Protein AF-0000000072262893 (afdb_homodimer)

Structure (mmCIF, N/CA/C/O backbone):
data_AF-0000000072262893-model_v1
#
loop_
_entity.id
_entity.type
_entity.pdbx_description
1 polymer 'DUF934 domain-containing protein'
#
loop_
_atom_site.group_PDB
_atom_site.id
_atom_site.type_symbol
_atom_site.label_atom_id
_atom_site.label_alt_id
_atom_site.label_comp_id
_atom_site.label_asym_id
_atom_site.label_entity_id
_atom_site.label_seq_id
_atom_site.pdbx_PDB_ins_code
_atom_site.Cartn_x
_atom_site.Cartn_y
_atom_site.Cartn_z
_atom_site.occupancy
_atom_site.B_iso_or_equiv
_atom_site.auth_seq_id
_atom_site.auth_comp_id
_atom_site.auth_asym_id
_atom_site.auth_atom_id
_atom_site.pdbx_PDB_model_num
ATOM 1 N N . MET A 1 1 ? 12.672 -16.625 18.812 1 22.56 1 MET A N 1
ATOM 2 C CA . MET A 1 1 ? 11.469 -16.641 18 1 22.56 1 MET A CA 1
ATOM 3 C C . MET A 1 1 ? 11.703 -15.875 16.688 1 22.56 1 MET A C 1
ATOM 5 O O . MET A 1 1 ? 12.055 -14.695 16.703 1 22.56 1 MET A O 1
ATOM 9 N N . SER A 1 2 ? 12.359 -16.453 15.695 1 30.34 2 SER A N 1
ATOM 10 C CA . SER A 1 2 ? 12.773 -15.867 14.422 1 30.34 2 SER A CA 1
ATOM 11 C C . SER A 1 2 ? 11.719 -14.906 13.883 1 30.34 2 SER A C 1
ATOM 13 O O . SER A 1 2 ? 10.539 -15.258 13.797 1 30.34 2 SER A O 1
ATOM 15 N N . SER A 1 3 ? 11.68 -13.758 14.203 1 36.66 3 SER A N 1
ATOM 16 C CA . SER A 1 3 ? 10.781 -12.734 13.68 1 36.66 3 SER A CA 1
ATOM 17 C C . SER A 1 3 ? 10.414 -13.016 12.227 1 36.66 3 SER A C 1
ATOM 19 O O . SER A 1 3 ? 11.172 -12.703 11.312 1 36.66 3 SER A O 1
ATOM 21 N N . THR A 1 4 ? 10 -14.188 11.914 1 39.47 4 THR A N 1
ATOM 22 C CA . THR A 1 4 ? 9.719 -14.812 10.625 1 39.47 4 THR A CA 1
ATOM 23 C C . THR A 1 4 ? 8.992 -13.844 9.695 1 39.47 4 THR A C 1
ATOM 25 O O . THR A 1 4 ? 8.016 -13.203 10.102 1 39.47 4 THR A O 1
ATOM 28 N N . ASN A 1 5 ? 9.695 -13.141 8.898 1 46.88 5 ASN A N 1
ATOM 29 C CA . ASN A 1 5 ? 9.25 -12.32 7.773 1 46.88 5 ASN A CA 1
ATOM 30 C C . ASN A 1 5 ? 7.969 -12.859 7.156 1 46.88 5 ASN A C 1
ATOM 32 O O . ASN A 1 5 ? 8.016 -13.68 6.234 1 46.88 5 ASN A O 1
ATOM 36 N N . GLU A 1 6 ? 7.062 -13.141 7.965 1 56.16 6 GLU A N 1
ATOM 37 C CA . GLU A 1 6 ? 5.82 -13.789 7.562 1 56.16 6 GLU A CA 1
ATOM 38 C C . GLU A 1 6 ? 5.023 -12.914 6.602 1 56.16 6 GLU A C 1
ATOM 40 O O . GLU A 1 6 ? 4.828 -11.727 6.855 1 56.16 6 GLU A O 1
ATOM 45 N N . THR A 1 7 ? 5.129 -13.211 5.277 1 67.69 7 THR A N 1
ATOM 46 C CA . THR A 1 7 ? 4.316 -12.539 4.27 1 67.69 7 THR A CA 1
ATOM 47 C C . THR A 1 7 ? 2.84 -12.891 4.438 1 67.69 7 THR A C 1
ATOM 49 O O . THR A 1 7 ? 2.506 -14.016 4.812 1 67.69 7 THR A O 1
ATOM 52 N N . LYS A 1 8 ? 2.039 -11.852 4.57 1 72.75 8 LYS A N 1
ATOM 53 C CA . LYS A 1 8 ? 0.591 -12.047 4.574 1 72.75 8 LYS A CA 1
ATOM 54 C C . LYS A 1 8 ? 0.001 -11.781 3.191 1 72.75 8 LYS A C 1
ATOM 56 O O . LYS A 1 8 ? 0.571 -11.031 2.398 1 72.75 8 LYS A O 1
ATOM 61 N N . LEU A 1 9 ? -1.042 -12.633 2.895 1 81.5 9 LEU A N 1
ATOM 62 C CA . LEU A 1 9 ? -1.787 -12.445 1.656 1 81.5 9 LEU A CA 1
ATOM 63 C C . LEU A 1 9 ? -3.051 -11.625 1.903 1 81.5 9 LEU A C 1
ATOM 65 O O . LEU A 1 9 ? -3.768 -11.859 2.877 1 81.5 9 LEU A O 1
ATOM 69 N N . TRP A 1 10 ? -3.209 -10.664 1.059 1 78.62 10 TRP A N 1
ATOM 70 C CA . TRP A 1 10 ? -4.473 -9.938 1.053 1 78.62 10 TRP A CA 1
ATOM 71 C C . TRP A 1 10 ? -5.344 -10.367 -0.122 1 78.62 10 TRP A C 1
ATOM 73 O O . TRP A 1 10 ? -4.848 -10.562 -1.234 1 78.62 10 TRP A O 1
ATOM 83 N N . SER A 1 11 ? -6.609 -10.562 0.189 1 81.75 11 SER A N 1
ATOM 84 C CA . SER A 1 11 ? -7.625 -10.797 -0.834 1 81.75 11 SER A CA 1
ATOM 85 C C . SER A 1 11 ? -8.914 -10.055 -0.515 1 81.75 11 SER A C 1
ATOM 87 O O . SER A 1 11 ? -9.008 -9.375 0.509 1 81.75 11 SER A O 1
ATOM 89 N N . ARG A 1 12 ? -9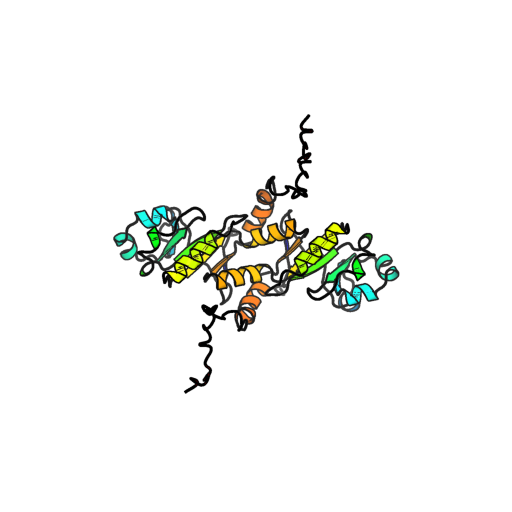.859 -10.219 -1.354 1 73.31 12 ARG A N 1
ATOM 90 C CA . ARG A 1 12 ? -11.172 -9.609 -1.147 1 73.31 12 ARG A CA 1
ATOM 91 C C . ARG A 1 12 ? -11.781 -10.047 0.178 1 73.31 12 ARG A C 1
ATOM 93 O O . ARG A 1 12 ? -12.531 -9.297 0.802 1 73.31 12 ARG A O 1
ATOM 100 N N . ASP A 1 13 ? -11.367 -11.234 0.563 1 75.75 13 ASP A N 1
ATOM 101 C CA . ASP A 1 13 ? -11.93 -11.797 1.785 1 75.75 13 ASP A CA 1
ATOM 102 C C . ASP A 1 13 ? -11.109 -11.391 3.008 1 75.75 13 ASP A C 1
ATOM 104 O O . ASP A 1 13 ? -11.438 -11.766 4.133 1 75.75 13 ASP A O 1
ATOM 108 N N . GLY A 1 14 ? -10.141 -10.602 2.799 1 71 14 GLY A N 1
ATOM 109 C CA . GLY A 1 14 ? -9.297 -10.18 3.9 1 71 14 GLY A CA 1
ATOM 110 C C . GLY A 1 14 ? -7.926 -10.828 3.887 1 71 14 GLY A C 1
ATOM 111 O O . GLY A 1 14 ? -7.484 -11.336 2.855 1 71 14 GLY A O 1
ATOM 112 N N . PHE A 1 15 ? -7.211 -10.711 4.969 1 72.25 15 PHE A N 1
ATOM 113 C CA . PHE A 1 15 ? -5.855 -11.242 5.094 1 72.25 15 PHE A CA 1
ATOM 114 C C . PHE A 1 15 ? -5.883 -12.719 5.461 1 72.25 15 PHE A C 1
ATOM 116 O O . PHE A 1 15 ? -6.746 -13.156 6.23 1 72.25 15 PHE A O 1
ATOM 123 N N . ARG A 1 16 ? -5.012 -13.391 4.93 1 80.38 16 ARG A N 1
ATOM 124 C CA . ARG A 1 16 ? -4.832 -14.797 5.293 1 80.38 16 ARG A CA 1
ATOM 125 C C . ARG A 1 16 ? -3.361 -15.195 5.246 1 80.38 16 ARG A C 1
ATOM 127 O O . ARG A 1 16 ? -2.533 -14.461 4.703 1 80.38 16 ARG A O 1
ATOM 134 N N . GLU A 1 17 ? -3.107 -16.266 5.797 1 83.5 17 GLU A N 1
ATOM 135 C CA . GLU A 1 17 ? -1.754 -16.812 5.746 1 83.5 17 GLU A CA 1
ATOM 136 C C . GLU A 1 17 ? -1.419 -17.328 4.348 1 83.5 17 GLU A C 1
ATOM 138 O O . GLU A 1 17 ? -2.316 -17.656 3.57 1 83.5 17 GLU A O 1
ATOM 143 N N . ASP A 1 18 ? -0.185 -17.266 4.016 1 87.56 18 ASP A N 1
ATOM 144 C CA . ASP A 1 18 ? 0.311 -17.781 2.746 1 87.56 18 ASP A CA 1
ATOM 145 C C . ASP A 1 18 ? 0.822 -19.219 2.898 1 87.56 18 ASP A C 1
ATOM 147 O O . ASP A 1 18 ? 1.865 -19.453 3.514 1 87.56 18 ASP A O 1
ATOM 151 N N . ASP A 1 19 ? 0.144 -20.156 2.246 1 91.31 19 ASP A N 1
ATOM 152 C CA . ASP A 1 19 ? 0.51 -21.578 2.367 1 91.31 19 ASP A CA 1
ATOM 153 C C . ASP A 1 19 ? 1.617 -21.938 1.382 1 91.31 19 ASP A C 1
ATOM 155 O O . ASP A 1 19 ? 2.188 -23.031 1.458 1 91.31 19 ASP A O 1
ATOM 159 N N . TYR A 1 20 ? 1.909 -21.125 0.444 1 94.44 20 TYR A N 1
ATOM 160 C CA . TYR A 1 20 ? 2.934 -21.406 -0.557 1 94.44 20 TYR A CA 1
ATOM 161 C C . TYR A 1 20 ? 4.293 -20.891 -0.101 1 94.44 20 TYR A C 1
ATOM 163 O O . TYR A 1 20 ? 4.383 -19.828 0.521 1 94.44 20 TYR A O 1
ATOM 171 N N . ILE A 1 21 ? 5.277 -21.594 -0.478 1 92.94 21 ILE A N 1
ATOM 172 C CA . ILE A 1 21 ? 6.641 -21.109 -0.309 1 92.94 21 ILE A CA 1
ATOM 173 C C . ILE A 1 21 ? 7.285 -20.891 -1.677 1 92.94 21 ILE A C 1
ATOM 175 O O . ILE A 1 21 ? 7.133 -21.719 -2.576 1 92.94 21 ILE A O 1
ATOM 179 N N . PHE A 1 22 ? 7.938 -19.828 -1.8 1 94.06 22 PHE A N 1
ATOM 180 C CA . PHE A 1 22 ? 8.719 -19.578 -3.002 1 94.06 22 PHE A CA 1
ATOM 181 C C . PHE A 1 22 ? 10.07 -20.281 -2.928 1 94.06 22 PHE A C 1
ATOM 183 O O . PHE A 1 22 ? 10.766 -20.203 -1.916 1 94.06 22 PHE A O 1
ATOM 190 N N . ALA A 1 23 ? 10.398 -21.016 -3.982 1 95.94 23 ALA A N 1
ATOM 191 C CA . ALA A 1 23 ? 11.664 -21.75 -4.027 1 95.94 23 ALA A CA 1
ATOM 192 C C . ALA A 1 23 ? 12.328 -21.609 -5.395 1 95.94 23 ALA A C 1
ATOM 194 O O . ALA A 1 23 ? 11.641 -21.516 -6.418 1 95.94 23 ALA A O 1
ATOM 195 N N . ASP A 1 24 ? 13.602 -21.672 -5.426 1 96.75 24 ASP A N 1
ATOM 196 C CA . ASP A 1 24 ? 14.344 -21.516 -6.668 1 96.75 24 ASP A CA 1
ATOM 197 C C . ASP A 1 24 ? 14.219 -22.766 -7.543 1 96.75 24 ASP A C 1
ATOM 199 O O . ASP A 1 24 ? 14.32 -22.688 -8.766 1 96.75 24 ASP A O 1
ATOM 203 N N . ASP A 1 25 ? 14.148 -23.844 -6.887 1 95.44 25 ASP A N 1
ATOM 204 C CA . ASP A 1 25 ? 13.938 -25.125 -7.559 1 95.44 25 ASP A CA 1
ATOM 205 C C . ASP A 1 25 ? 13.352 -26.156 -6.598 1 95.44 25 ASP A C 1
ATOM 207 O O . ASP A 1 25 ? 13.062 -25.844 -5.441 1 95.44 25 ASP A O 1
ATOM 211 N N . LEU A 1 26 ? 13.125 -27.422 -7.145 1 92.75 26 LEU A N 1
ATOM 212 C CA . LEU A 1 26 ? 12.477 -28.469 -6.359 1 92.75 26 LEU A CA 1
ATOM 213 C C . LEU A 1 26 ? 13.32 -28.844 -5.148 1 92.75 26 LEU A C 1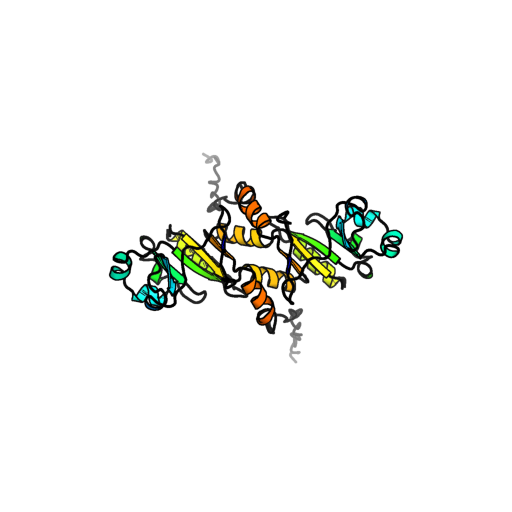
ATOM 215 O O . LEU A 1 26 ? 12.781 -29.156 -4.082 1 92.75 26 LEU A O 1
ATOM 219 N N . GLU A 1 27 ? 14.594 -28.875 -5.371 1 94.94 27 GLU A N 1
ATOM 220 C CA . GLU A 1 27 ? 15.477 -29.219 -4.266 1 94.94 27 GLU A CA 1
ATOM 221 C C . GLU A 1 27 ? 15.367 -28.203 -3.131 1 94.94 27 GLU A C 1
ATOM 223 O O . GLU A 1 27 ? 15.242 -28.594 -1.964 1 94.94 27 GLU A O 1
ATOM 228 N N . ALA A 1 28 ? 15.367 -26.953 -3.422 1 96.25 28 ALA A N 1
ATOM 229 C CA . ALA A 1 28 ? 15.266 -25.859 -2.445 1 96.25 28 ALA A CA 1
ATOM 230 C C . ALA A 1 28 ? 13.906 -25.891 -1.743 1 96.25 28 ALA A C 1
ATOM 232 O O . ALA A 1 28 ? 13.797 -25.484 -0.584 1 96.25 28 ALA A O 1
ATOM 233 N N . ALA A 1 29 ? 12.898 -26.438 -2.426 1 94.19 29 ALA A N 1
ATOM 234 C CA . ALA A 1 29 ? 11.539 -26.453 -1.884 1 94.19 29 ALA A CA 1
ATOM 235 C C . ALA A 1 29 ? 11.398 -27.531 -0.813 1 94.19 29 ALA A C 1
ATOM 237 O O . ALA A 1 29 ? 10.461 -27.5 -0.012 1 94.19 29 ALA A O 1
ATOM 238 N N . GLY A 1 30 ? 12.352 -28.469 -0.833 1 93.75 30 GLY A N 1
ATOM 239 C CA . GLY A 1 30 ? 12.219 -29.578 0.089 1 93.75 30 GLY A CA 1
ATOM 240 C C . GLY A 1 30 ? 10.906 -30.328 -0.07 1 93.75 30 GLY A C 1
ATOM 241 O O . GLY A 1 30 ? 10.539 -30.719 -1.181 1 93.75 30 GLY A O 1
ATOM 242 N N . ASP A 1 31 ? 10.102 -30.578 1.045 1 93.12 31 ASP A N 1
ATOM 243 C CA . ASP A 1 31 ? 8.883 -31.375 1.013 1 93.12 31 ASP A CA 1
ATOM 244 C C . ASP A 1 31 ? 7.648 -30.484 1.181 1 93.12 31 ASP A C 1
ATOM 246 O O . ASP A 1 31 ? 6.562 -30.984 1.497 1 93.12 31 ASP A O 1
ATOM 250 N N . ALA A 1 32 ? 7.871 -29.266 0.944 1 94.31 32 ALA A N 1
ATOM 251 C CA . ALA A 1 32 ? 6.73 -28.359 1.093 1 94.31 32 ALA A CA 1
ATOM 252 C C . ALA A 1 32 ? 5.57 -28.797 0.204 1 94.31 32 ALA A C 1
ATOM 254 O O . ALA A 1 32 ? 5.766 -29.125 -0.969 1 94.31 32 ALA A O 1
ATOM 255 N N . PRO A 1 33 ? 4.395 -28.797 0.737 1 95.31 33 PRO A N 1
ATOM 256 C CA . PRO A 1 33 ? 3.244 -29.297 -0.025 1 95.31 33 PRO A CA 1
ATOM 257 C C . PRO A 1 33 ? 2.783 -28.312 -1.096 1 95.31 33 PRO A C 1
ATOM 259 O O . PRO A 1 33 ? 2.064 -28.688 -2.021 1 95.31 33 PRO A O 1
ATOM 262 N N . ALA A 1 34 ? 3.113 -27.031 -0.975 1 96.38 34 ALA A N 1
ATOM 263 C CA . ALA A 1 34 ? 2.746 -25.984 -1.926 1 96.38 34 ALA A CA 1
ATOM 264 C C . ALA A 1 34 ? 3.928 -25.062 -2.213 1 96.38 34 ALA A C 1
ATOM 266 O O . ALA A 1 34 ? 4.469 -24.438 -1.3 1 96.38 34 ALA A O 1
ATOM 267 N N . ILE A 1 35 ? 4.285 -24.984 -3.502 1 95.94 35 ILE A N 1
ATOM 268 C CA . ILE A 1 35 ? 5.492 -24.234 -3.834 1 95.94 35 ILE A CA 1
ATOM 269 C C . ILE A 1 35 ? 5.238 -23.359 -5.062 1 95.94 35 ILE A C 1
ATOM 271 O O . ILE A 1 35 ? 4.371 -23.672 -5.883 1 95.94 35 ILE A O 1
ATOM 275 N N . VAL A 1 36 ? 5.898 -22.266 -5.129 1 96.94 36 VAL A N 1
ATOM 276 C CA . VAL A 1 36 ? 5.957 -21.422 -6.32 1 96.94 36 VAL A CA 1
ATOM 277 C C . VAL A 1 36 ? 7.367 -21.453 -6.902 1 96.94 36 VAL A C 1
ATOM 279 O O . VAL A 1 36 ? 8.336 -21.172 -6.195 1 96.94 36 VAL A O 1
ATOM 282 N N . LEU A 1 37 ? 7.473 -21.766 -8.164 1 97 37 LEU A N 1
ATOM 283 C CA . LEU A 1 37 ? 8.766 -21.875 -8.828 1 97 37 LEU A CA 1
ATOM 284 C C . LEU A 1 37 ? 8.922 -20.781 -9.891 1 97 37 LEU A C 1
ATOM 286 O O . LEU A 1 37 ? 7.938 -20.344 -10.484 1 97 37 LEU A O 1
ATOM 290 N N . PRO A 1 38 ? 10.195 -20.422 -10.164 1 97.88 38 PRO A N 1
ATOM 291 C CA . PRO A 1 38 ? 10.422 -19.531 -11.305 1 97.88 38 PRO A CA 1
ATOM 292 C C . PRO A 1 38 ? 9.961 -20.125 -12.625 1 97.88 38 PRO A C 1
ATOM 294 O O . PRO A 1 38 ? 10.016 -21.344 -12.805 1 97.88 38 PRO A O 1
ATOM 297 N N . LEU A 1 39 ? 9.617 -19.266 -13.477 1 97.81 39 LEU A N 1
ATOM 298 C CA . LEU A 1 39 ? 9.047 -19.672 -14.75 1 97.81 39 LEU A CA 1
ATOM 299 C C . LEU A 1 39 ? 9.945 -20.688 -15.453 1 97.81 39 LEU A C 1
ATOM 301 O O . LEU A 1 39 ? 9.477 -21.719 -15.906 1 97.81 39 LEU A O 1
ATOM 305 N N . ALA A 1 40 ? 11.203 -20.391 -15.5 1 96.94 40 ALA A N 1
ATOM 306 C CA . ALA A 1 40 ? 12.141 -21.25 -16.219 1 96.94 40 ALA A CA 1
ATOM 307 C C . ALA A 1 40 ? 12.188 -22.641 -15.594 1 96.94 40 ALA A C 1
ATOM 309 O O . ALA A 1 40 ? 12.188 -23.641 -16.297 1 96.94 40 ALA A O 1
ATOM 310 N N . VAL A 1 41 ? 12.227 -22.703 -14.297 1 96.62 41 VAL A N 1
ATOM 311 C CA . VAL A 1 41 ? 12.281 -23.953 -13.57 1 96.62 41 VAL A CA 1
ATOM 312 C C . VAL A 1 41 ? 10.969 -24.719 -13.758 1 96.62 41 VAL A C 1
ATOM 314 O O . VAL A 1 41 ? 10.969 -25.938 -13.961 1 96.62 41 VAL A O 1
ATOM 317 N N . TRP A 1 42 ? 9.859 -24.016 -13.68 1 96.62 42 TRP A N 1
ATOM 318 C CA . TRP A 1 42 ? 8.539 -24.609 -13.875 1 96.62 42 TRP A CA 1
ATOM 319 C C . TRP A 1 42 ? 8.438 -25.25 -15.258 1 96.62 42 TRP A C 1
ATOM 321 O O . TRP A 1 42 ? 7.934 -26.375 -15.391 1 96.62 42 TRP A O 1
ATOM 331 N N . LEU A 1 43 ? 8.914 -24.562 -16.266 1 94.75 43 LEU A N 1
ATOM 332 C CA . LEU A 1 43 ? 8.867 -25.062 -17.641 1 94.75 43 LEU A CA 1
ATOM 333 C C . LEU A 1 43 ? 9.734 -26.312 -17.797 1 94.75 43 LEU A C 1
ATOM 335 O O . LEU A 1 43 ? 9.383 -27.234 -18.531 1 94.75 43 LEU A O 1
ATOM 339 N N . GLU A 1 44 ? 10.812 -26.344 -17.078 1 94.44 44 GLU A N 1
ATOM 340 C CA . GLU A 1 44 ? 11.758 -27.453 -17.172 1 94.44 44 GLU A CA 1
ATOM 341 C C . GLU A 1 44 ? 11.195 -28.703 -16.516 1 94.44 44 GLU A C 1
ATOM 343 O O . GLU A 1 44 ? 11.539 -29.828 -16.906 1 94.44 44 GLU A O 1
ATOM 348 N N . LEU A 1 45 ? 10.445 -28.625 -15.469 1 91.31 45 LEU A N 1
ATOM 349 C CA . LEU A 1 45 ? 9.859 -29.766 -14.773 1 91.31 45 LEU A CA 1
ATOM 350 C C . LEU A 1 45 ? 9.031 -30.609 -15.742 1 91.31 45 LEU A C 1
ATOM 352 O O . LEU A 1 45 ? 8.953 -31.828 -15.594 1 91.31 45 LEU A O 1
ATOM 356 N N . GLY A 1 46 ? 8.492 -30.109 -16.781 1 83.19 46 GLY A N 1
ATOM 357 C CA . GLY A 1 46 ? 7.652 -30.812 -17.734 1 83.19 46 GLY A CA 1
ATOM 358 C C . GLY A 1 46 ? 6.266 -31.109 -17.203 1 83.19 46 GLY A C 1
ATOM 359 O O . GLY A 1 46 ? 6.043 -31.094 -15.992 1 83.19 46 GLY A O 1
ATOM 360 N N . GLU A 1 47 ? 5.414 -31.438 -17.984 1 83.25 47 GLU A N 1
ATOM 361 C CA . GLU A 1 47 ? 4 -31.625 -17.656 1 83.25 47 GLU A CA 1
ATOM 362 C C . GLU A 1 47 ? 3.791 -32.906 -16.844 1 83.25 47 GLU A C 1
ATOM 364 O O . GLU A 1 47 ? 2.992 -32.906 -15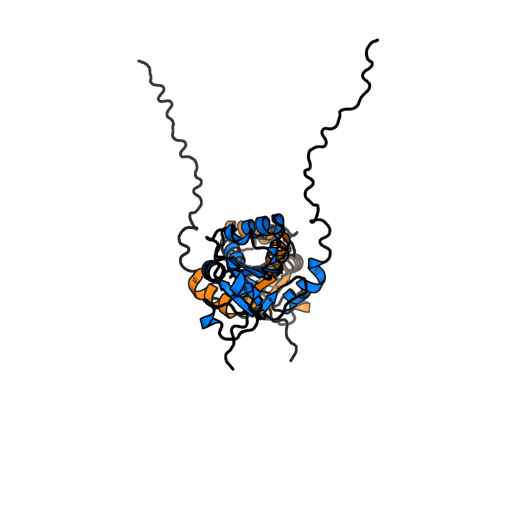.906 1 83.25 47 GLU A O 1
ATOM 369 N N . GLU A 1 48 ? 4.512 -33.906 -17.188 1 82.12 48 GLU A N 1
ATOM 370 C CA . GLU A 1 48 ? 4.352 -35.188 -16.5 1 82.12 48 GLU A CA 1
ATOM 371 C C . GLU A 1 48 ? 4.746 -35.094 -15.039 1 82.12 48 GLU A C 1
ATOM 373 O O . GLU A 1 48 ? 4.07 -35.625 -14.164 1 82.12 48 GLU A O 1
ATOM 378 N N . HIS A 1 49 ? 5.836 -34.375 -14.797 1 83.62 49 HIS A N 1
ATOM 379 C CA . HIS A 1 49 ? 6.301 -34.219 -13.422 1 83.62 49 HIS A CA 1
ATOM 380 C C . HIS A 1 49 ? 5.328 -33.344 -12.617 1 83.62 49 HIS A C 1
ATOM 382 O O . HIS A 1 49 ? 5.027 -33.656 -11.461 1 83.62 49 HIS A O 1
ATOM 388 N N . ARG A 1 50 ? 4.773 -32.406 -13.219 1 81.38 50 ARG A N 1
ATOM 389 C CA . ARG A 1 50 ? 3.861 -31.5 -12.523 1 81.38 50 ARG A CA 1
ATOM 390 C C . ARG A 1 50 ? 2.543 -32.188 -12.203 1 81.38 50 ARG A C 1
ATOM 392 O O . ARG A 1 50 ? 1.974 -32 -11.133 1 81.38 50 ARG A O 1
ATOM 399 N N . ARG A 1 51 ? 2.164 -33.094 -13.023 1 80.44 51 ARG A N 1
ATOM 400 C CA . ARG A 1 51 ? 0.896 -33.812 -12.859 1 80.44 51 ARG A CA 1
ATOM 401 C C . ARG A 1 51 ? 1.021 -34.938 -11.836 1 80.44 51 ARG A C 1
ATOM 403 O O . ARG A 1 51 ? 0.054 -35.25 -11.141 1 80.44 51 ARG A O 1
ATOM 410 N N . SER A 1 52 ? 2.186 -35.406 -11.898 1 81.56 52 SER A N 1
ATOM 411 C CA . SER A 1 52 ? 2.375 -36.562 -11.031 1 81.56 52 SER A CA 1
ATOM 412 C C . SER A 1 52 ? 2.703 -36.156 -9.609 1 81.56 52 SER A C 1
ATOM 414 O O . SER A 1 52 ? 2.672 -36.969 -8.688 1 81.56 52 SER A O 1
ATOM 416 N N . SER A 1 53 ? 2.961 -34.844 -9.469 1 83.12 53 SER A N 1
ATOM 417 C CA . SER A 1 53 ? 3.334 -34.344 -8.148 1 83.12 53 SER A CA 1
ATOM 418 C C . SER A 1 53 ? 2.111 -34.219 -7.25 1 83.12 53 SER A C 1
ATOM 420 O O . SER A 1 53 ? 1.032 -33.844 -7.715 1 83.12 53 SER A O 1
ATOM 422 N N . ASN A 1 54 ? 2.25 -34.562 -5.965 1 88.38 54 ASN A N 1
ATOM 423 C CA . ASN A 1 54 ? 1.201 -34.344 -4.973 1 88.38 54 ASN A CA 1
ATOM 424 C C . ASN A 1 54 ? 1.243 -32.938 -4.418 1 88.38 54 ASN A C 1
ATOM 426 O O . ASN A 1 54 ? 0.43 -32.562 -3.566 1 88.38 54 ASN A O 1
ATOM 430 N N . ARG A 1 55 ? 2.191 -32.219 -4.871 1 92.06 55 ARG A N 1
ATOM 431 C CA . ARG A 1 55 ? 2.359 -30.859 -4.41 1 92.06 55 ARG A CA 1
ATOM 432 C C . ARG A 1 55 ? 1.587 -29.891 -5.297 1 92.06 55 ARG A C 1
ATOM 434 O O . ARG A 1 55 ? 1.413 -30.125 -6.492 1 92.06 55 ARG A O 1
ATOM 441 N N . ARG A 1 56 ? 1.055 -28.859 -4.746 1 94 56 ARG A N 1
ATOM 442 C CA . ARG A 1 56 ? 0.572 -27.719 -5.52 1 94 56 ARG A CA 1
ATOM 443 C C . ARG A 1 56 ? 1.732 -26.859 -6.008 1 94 56 ARG A C 1
ATOM 445 O O . ARG A 1 56 ? 2.5 -26.328 -5.199 1 94 56 ARG A O 1
ATOM 452 N N . ILE A 1 57 ? 1.842 -26.75 -7.309 1 95.12 57 ILE A N 1
ATOM 453 C CA . ILE A 1 57 ? 2.986 -26.047 -7.875 1 95.12 57 ILE A CA 1
ATOM 454 C C . ILE A 1 57 ? 2.504 -24.828 -8.656 1 95.12 57 ILE A C 1
ATOM 456 O O . ILE A 1 57 ? 1.77 -24.953 -9.633 1 95.12 57 ILE A O 1
ATOM 460 N N . GLY A 1 58 ? 2.871 -23.688 -8.156 1 96.94 58 GLY A N 1
ATOM 461 C CA . GLY A 1 58 ? 2.635 -22.453 -8.867 1 96.94 58 GLY A CA 1
ATOM 462 C C . GLY A 1 58 ? 3.857 -21.953 -9.617 1 96.94 58 GLY A C 1
ATOM 463 O O . GLY A 1 58 ? 4.926 -22.562 -9.539 1 96.94 58 GLY A O 1
ATOM 464 N N . VAL A 1 59 ? 3.633 -20.891 -10.328 1 97.94 59 VAL A N 1
ATOM 465 C CA . VAL A 1 59 ? 4.711 -20.328 -11.141 1 97.94 59 VAL A CA 1
ATOM 466 C C . VAL A 1 59 ? 4.879 -18.844 -10.836 1 97.94 59 VAL A C 1
ATOM 468 O O . VAL A 1 59 ? 3.891 -18.109 -10.711 1 97.94 59 VAL A O 1
ATOM 471 N N . SER A 1 60 ? 6.074 -18.391 -10.68 1 97.5 60 SER A N 1
ATOM 472 C CA . SER A 1 60 ? 6.422 -16.984 -10.555 1 97.5 60 SER A CA 1
ATOM 473 C C . SER A 1 60 ? 6.961 -16.422 -11.867 1 97.5 60 SER A C 1
ATOM 475 O O . SER A 1 60 ? 7.816 -17.031 -12.5 1 97.5 60 SER A O 1
ATOM 477 N N . VAL A 1 61 ? 6.441 -15.312 -12.273 1 96.94 61 VAL A N 1
ATOM 478 C CA . VAL A 1 61 ? 6.855 -14.656 -13.508 1 96.94 61 VAL A CA 1
ATOM 479 C C . VAL A 1 61 ? 7.438 -13.281 -13.195 1 96.94 61 VAL A C 1
ATOM 481 O O . VAL A 1 61 ? 6.773 -12.445 -12.586 1 96.94 61 VAL A O 1
ATOM 484 N N . SER A 1 62 ? 8.625 -13.039 -13.641 1 92.69 62 SER A N 1
ATOM 485 C CA . SER A 1 62 ? 9.266 -11.734 -13.477 1 92.69 62 SER A CA 1
ATOM 486 C C . SER A 1 62 ? 8.727 -10.727 -14.484 1 92.69 62 SER A C 1
ATOM 488 O O . SER A 1 62 ? 8.195 -11.109 -15.531 1 92.69 62 SER A O 1
ATOM 490 N N . PRO A 1 63 ? 8.883 -9.5 -14.188 1 88.69 63 PRO A N 1
ATOM 491 C CA . PRO A 1 63 ? 8.352 -8.469 -15.078 1 88.69 63 PRO A CA 1
ATOM 492 C C . PRO A 1 63 ? 8.883 -8.594 -16.5 1 88.69 63 PRO A C 1
ATOM 494 O O . PRO A 1 63 ? 8.156 -8.352 -17.469 1 88.69 63 PRO A O 1
ATOM 497 N N . GLY A 1 64 ? 10.07 -8.992 -16.656 1 90.25 64 GLY A N 1
ATOM 498 C CA . GLY A 1 64 ? 10.703 -9.039 -17.969 1 90.25 64 GLY A CA 1
ATOM 499 C C . GLY A 1 64 ? 10.414 -10.312 -18.734 1 90.25 64 GLY A C 1
ATOM 500 O O . GLY A 1 64 ? 10.742 -10.43 -19.906 1 90.25 64 GLY A O 1
ATOM 501 N N . GLU A 1 65 ? 9.781 -11.211 -18.125 1 94.75 65 GLU A N 1
ATOM 502 C CA . GLU A 1 65 ? 9.516 -12.5 -18.75 1 94.75 65 GLU A CA 1
ATOM 503 C C . GLU A 1 65 ? 8.195 -12.484 -19.516 1 94.75 65 GLU A C 1
ATOM 505 O O . GLU A 1 65 ? 7.25 -11.797 -19.109 1 94.75 65 GLU A O 1
ATOM 510 N N . LYS A 1 66 ? 8.172 -13.258 -20.578 1 95.5 66 LYS A N 1
ATOM 511 C CA . LYS A 1 66 ? 6.938 -13.422 -21.344 1 95.5 66 LYS A CA 1
ATOM 512 C C . LYS A 1 66 ? 6.086 -14.547 -20.766 1 95.5 66 LYS A C 1
ATOM 514 O O . LYS A 1 66 ? 6.617 -15.555 -20.281 1 95.5 66 LYS A O 1
ATOM 519 N N . ILE A 1 67 ? 4.801 -14.359 -20.859 1 97.25 67 ILE A N 1
ATOM 520 C CA . ILE A 1 67 ? 3.902 -15.359 -20.281 1 97.25 67 ILE A CA 1
ATOM 521 C C . ILE A 1 67 ? 3.457 -16.328 -21.375 1 97.25 67 ILE A C 1
ATOM 523 O O . ILE A 1 67 ? 2.754 -17.297 -21.094 1 97.25 67 ILE A O 1
ATOM 527 N N . ASP A 1 68 ? 3.875 -16.281 -22.594 1 97.06 68 ASP A N 1
ATOM 528 C CA . ASP A 1 68 ? 3.434 -17.062 -23.734 1 97.06 68 ASP A CA 1
ATOM 529 C C . ASP A 1 68 ? 3.57 -18.562 -23.453 1 97.06 68 ASP A C 1
ATOM 531 O O . ASP A 1 68 ? 2.662 -19.344 -23.75 1 97.06 68 ASP A O 1
ATOM 535 N N . PRO A 1 69 ? 4.648 -18.938 -22.906 1 96.69 69 PRO A N 1
ATOM 536 C CA . PRO A 1 69 ? 4.84 -20.375 -22.688 1 96.69 69 PRO A CA 1
ATOM 537 C C . PRO A 1 69 ? 3.807 -20.969 -21.719 1 96.69 69 PRO A C 1
ATOM 539 O O . PRO A 1 69 ? 3.623 -22.188 -21.688 1 96.69 69 PRO A O 1
ATOM 542 N N . LEU A 1 70 ? 3.215 -20.141 -20.953 1 97 70 LEU A N 1
ATOM 543 C CA . LEU A 1 70 ? 2.246 -20.625 -19.984 1 97 70 LEU A CA 1
ATOM 544 C C . LEU A 1 70 ? 0.877 -20.828 -20.625 1 97 70 LEU A C 1
ATOM 546 O O . LEU A 1 70 ? 0.032 -21.547 -20.078 1 97 70 LEU A O 1
ATOM 550 N N . LEU A 1 71 ? 0.609 -20.156 -21.719 1 96.69 71 LEU A N 1
ATOM 551 C CA . LEU A 1 71 ? -0.742 -20.016 -22.25 1 96.69 71 LEU A CA 1
ATOM 552 C C . LEU A 1 71 ? -1.312 -21.375 -22.656 1 96.69 71 LEU A C 1
ATOM 554 O O . LEU A 1 71 ? -2.521 -21.594 -22.562 1 96.69 71 LEU A O 1
ATOM 558 N N . GLY A 1 72 ? -0.547 -22.281 -23.016 1 94.19 72 GLY A N 1
ATOM 559 C CA . GLY A 1 72 ? -1 -23.609 -23.375 1 94.19 72 GLY A CA 1
ATOM 560 C C . GLY A 1 72 ? -1.232 -24.516 -22.188 1 94.19 72 GLY A C 1
ATOM 561 O O . GLY A 1 72 ? -1.699 -25.641 -22.328 1 94.19 72 GLY A O 1
ATOM 562 N N . HIS A 1 73 ? -0.941 -24.031 -20.984 1 94.88 73 HIS A N 1
ATOM 563 C CA . HIS A 1 73 ? -0.985 -24.875 -19.797 1 94.88 73 HIS A CA 1
ATOM 564 C C . HIS A 1 73 ? -1.879 -24.266 -18.734 1 94.88 73 HIS A C 1
ATOM 566 O O . HIS A 1 73 ? -1.846 -24.703 -17.578 1 94.88 73 HIS A O 1
ATOM 572 N N . LEU A 1 74 ? -2.646 -23.312 -19.016 1 96 74 LEU A N 1
ATOM 573 C CA . LEU A 1 74 ? -3.342 -22.5 -18.031 1 96 74 LEU A CA 1
ATOM 574 C C . LEU A 1 74 ? -4.289 -23.359 -17.188 1 96 74 LEU A C 1
ATOM 576 O O . LEU A 1 74 ? -4.473 -23.109 -15.992 1 96 74 LEU A O 1
ATOM 580 N N . ASP A 1 75 ? -4.797 -24.406 -17.719 1 93.62 75 ASP A N 1
ATOM 581 C CA . ASP A 1 75 ? -5.773 -25.234 -17.031 1 93.62 75 ASP A CA 1
ATOM 582 C C . ASP A 1 75 ? -5.109 -26.078 -15.945 1 93.62 75 ASP A C 1
ATOM 584 O O . ASP A 1 75 ? -5.785 -26.578 -15.047 1 93.62 75 ASP A O 1
ATOM 588 N N . SER A 1 76 ? -3.846 -26.188 -16.031 1 91.88 76 SER A N 1
ATOM 589 C CA . SER A 1 76 ? -3.145 -27.078 -15.102 1 91.88 76 SER A CA 1
ATOM 590 C C . SER A 1 76 ? -2.43 -26.281 -14.023 1 91.88 76 SER A C 1
ATOM 592 O O . SER A 1 76 ? -1.807 -26.844 -13.125 1 91.88 76 SER A O 1
ATOM 594 N N . ILE A 1 77 ? -2.459 -25.016 -14.047 1 94.94 77 ILE A N 1
ATOM 595 C CA . ILE A 1 77 ? -1.739 -24.156 -13.117 1 94.94 77 ILE A CA 1
ATOM 596 C C . ILE A 1 77 ? -2.705 -23.609 -12.062 1 94.94 77 ILE A C 1
ATOM 598 O O . ILE A 1 77 ? -3.738 -23.031 -12.406 1 94.94 77 ILE A O 1
ATOM 602 N N . ALA A 1 78 ? -2.4 -23.828 -10.812 1 94 78 ALA A N 1
ATOM 603 C CA . ALA A 1 78 ? -3.285 -23.375 -9.742 1 94 78 ALA A CA 1
ATOM 604 C C . ALA A 1 78 ? -2.969 -21.938 -9.344 1 94 78 ALA A C 1
ATOM 606 O O . ALA A 1 78 ? -3.85 -21.203 -8.875 1 94 78 ALA A O 1
ATOM 607 N N . LEU A 1 79 ? -1.736 -21.484 -9.531 1 97.56 79 LEU A N 1
ATOM 608 C CA . LEU A 1 79 ? -1.293 -20.188 -9.062 1 97.56 79 LEU A CA 1
ATOM 609 C C . LEU A 1 79 ? -0.227 -19.609 -9.984 1 97.56 79 LEU A C 1
ATOM 611 O O . LEU A 1 79 ? 0.74 -20.297 -10.328 1 97.56 79 LEU A O 1
ATOM 615 N N . ILE A 1 80 ? -0.464 -18.438 -10.422 1 98.44 80 ILE A N 1
ATOM 616 C CA . ILE A 1 80 ? 0.558 -17.641 -11.094 1 98.44 80 ILE A CA 1
ATOM 617 C C . ILE A 1 80 ? 0.857 -16.391 -10.273 1 98.44 80 ILE A C 1
ATOM 619 O O . ILE A 1 80 ? -0.039 -15.578 -10.008 1 98.44 80 ILE A O 1
ATOM 623 N N . ALA A 1 81 ? 2.08 -16.266 -9.898 1 97.06 81 ALA A N 1
ATOM 624 C CA . ALA A 1 81 ? 2.557 -15.078 -9.188 1 97.06 81 ALA A CA 1
ATOM 625 C C . ALA A 1 81 ? 3.287 -14.125 -10.141 1 97.06 81 ALA A C 1
ATOM 627 O O . ALA A 1 81 ? 4.324 -14.484 -10.703 1 97.06 81 ALA A O 1
ATOM 628 N N . LEU A 1 82 ? 2.707 -13 -10.328 1 95.44 82 LEU A N 1
ATOM 629 C CA . LEU A 1 82 ? 3.363 -11.969 -11.117 1 95.44 82 LEU A CA 1
ATOM 630 C C . LEU A 1 82 ? 4.129 -11 -10.227 1 95.44 82 LEU A C 1
ATOM 632 O O . LEU A 1 82 ? 3.562 -10.438 -9.289 1 95.44 82 LEU A O 1
ATOM 636 N N . GLN A 1 83 ? 5.387 -10.789 -10.555 1 90.88 83 GLN A N 1
ATOM 637 C CA . GLN A 1 83 ? 6.258 -9.969 -9.719 1 90.88 83 GLN A CA 1
ATOM 638 C C . GLN A 1 83 ? 6.176 -8.492 -10.117 1 90.88 83 GLN A C 1
ATOM 640 O O . GLN A 1 83 ? 6.152 -8.164 -11.305 1 90.88 83 GLN A O 1
ATOM 645 N N . PHE A 1 84 ? 5.992 -7.656 -9.109 1 83.62 84 PHE A N 1
ATOM 646 C CA . PHE A 1 84 ? 6.078 -6.207 -9.258 1 83.62 84 PHE A CA 1
ATOM 647 C C . PHE A 1 84 ? 7.355 -5.672 -8.625 1 83.62 84 PHE A C 1
ATOM 649 O O . PHE A 1 84 ? 7.473 -5.621 -7.398 1 83.62 84 PHE A O 1
ATOM 656 N N . PRO A 1 85 ? 8.281 -5.371 -9.445 1 71.56 85 PRO A N 1
ATOM 657 C CA . PRO A 1 85 ? 9.469 -4.75 -8.852 1 71.56 85 PRO A CA 1
ATOM 658 C C . PRO A 1 85 ? 9.195 -3.35 -8.312 1 71.56 85 PRO A C 1
ATOM 660 O O . PRO A 1 85 ? 8.141 -2.773 -8.586 1 71.56 85 PRO A O 1
ATOM 663 N N . VAL A 1 86 ? 10.234 -2.91 -7.512 1 62.59 86 VAL A N 1
ATOM 664 C CA . VAL A 1 86 ? 10.18 -1.503 -7.129 1 62.59 86 VAL A CA 1
ATOM 665 C C . VAL A 1 86 ? 10.219 -0.625 -8.375 1 62.59 86 VAL A C 1
ATOM 667 O O . VAL A 1 86 ? 10.969 -0.899 -9.312 1 62.59 86 VAL A O 1
ATOM 670 N N . PHE A 1 87 ? 9.297 0.369 -8.547 1 61.22 87 PHE A N 1
ATOM 671 C CA . PHE A 1 87 ? 9.117 1.289 -9.664 1 61.22 87 PHE A CA 1
ATOM 672 C C . PHE A 1 87 ? 8.5 0.576 -10.859 1 61.22 87 PHE A C 1
ATOM 674 O O . PHE A 1 87 ? 8.859 0.847 -12.008 1 61.22 87 PHE A O 1
ATOM 681 N N . ASN A 1 88 ? 7.738 -0.288 -10.539 1 60.34 88 ASN A N 1
ATOM 682 C CA . ASN A 1 88 ? 7.094 -1.146 -11.523 1 60.34 88 ASN A CA 1
ATOM 683 C C . ASN A 1 88 ? 6.484 -0.33 -12.664 1 60.34 88 ASN A C 1
ATOM 685 O O . ASN A 1 88 ? 5.809 0.671 -12.422 1 60.34 88 ASN A O 1
ATOM 689 N N . ASP A 1 89 ? 6.895 -0.555 -13.977 1 60.22 89 ASP A N 1
ATOM 690 C CA . ASP A 1 89 ? 6.363 0.089 -15.172 1 60.22 89 ASP A CA 1
ATOM 691 C C . ASP A 1 89 ? 5.062 -0.571 -15.617 1 60.22 89 ASP A C 1
ATOM 693 O O . ASP A 1 89 ? 4.609 -0.366 -16.75 1 60.22 89 ASP A O 1
ATOM 697 N N . GLY A 1 90 ? 4.43 -1.26 -14.828 1 72.12 90 GLY A N 1
ATOM 698 C CA . GLY A 1 90 ? 3.08 -1.727 -15.102 1 72.12 90 GLY A CA 1
ATOM 699 C C . GLY A 1 90 ? 3.047 -2.986 -15.953 1 72.12 90 GLY A C 1
ATOM 700 O O . GLY A 1 90 ? 1.974 -3.533 -16.219 1 72.12 90 GLY A O 1
ATOM 701 N N . ARG A 1 91 ? 4.191 -3.666 -16.328 1 82.44 91 ARG A N 1
ATOM 702 C CA . ARG A 1 91 ? 4.215 -4.816 -17.234 1 82.44 91 ARG A CA 1
ATOM 703 C C . ARG A 1 91 ? 3.445 -5.992 -16.641 1 82.44 91 ARG A C 1
ATOM 705 O O . ARG A 1 91 ? 2.779 -6.734 -17.359 1 82.44 91 ARG A O 1
ATOM 712 N N . SER A 1 92 ? 3.461 -6.102 -15.344 1 90.81 92 SER A N 1
ATOM 713 C CA . SER A 1 92 ? 2.76 -7.211 -14.711 1 90.81 92 SER A CA 1
ATOM 714 C C . SER A 1 92 ? 1.249 -7.004 -14.742 1 90.81 92 SER A C 1
ATOM 716 O O . SER A 1 92 ? 0.485 -7.969 -14.758 1 90.81 92 SER A O 1
ATOM 718 N N . TYR A 1 93 ? 0.851 -5.742 -14.953 1 88.75 93 TYR A N 1
ATOM 719 C CA . TYR A 1 93 ? -0.576 -5.5 -15.125 1 88.75 93 TYR A CA 1
ATOM 720 C C . TYR A 1 93 ? -1.051 -6.004 -16.484 1 88.75 93 TYR A C 1
ATOM 722 O O . TYR A 1 93 ? -2.111 -6.625 -16.594 1 88.75 93 TYR A O 1
ATOM 730 N N . SER A 1 94 ? -0.284 -5.719 -17.438 1 89.62 94 SER A N 1
ATOM 731 C CA . SER A 1 94 ? -0.635 -6.176 -18.766 1 89.62 94 SER A CA 1
ATOM 732 C C . SER A 1 94 ? -0.667 -7.695 -18.844 1 89.62 94 SER A C 1
ATOM 734 O O . SER A 1 94 ? -1.538 -8.273 -19.5 1 89.62 94 SER A O 1
ATOM 736 N N . LYS A 1 95 ? 0.207 -8.344 -18.234 1 95.88 95 LYS A N 1
ATOM 737 C CA . LYS A 1 95 ? 0.223 -9.805 -18.203 1 95.88 95 LYS A CA 1
ATOM 738 C C . LYS A 1 95 ? -1.042 -10.352 -17.547 1 95.88 95 LYS A C 1
ATOM 740 O O . LYS A 1 95 ? -1.612 -11.336 -18.016 1 95.88 95 LYS A O 1
ATOM 745 N N . ALA A 1 96 ? -1.385 -9.695 -16.484 1 96 96 ALA A N 1
ATOM 746 C CA . ALA A 1 96 ? -2.6 -10.109 -15.781 1 96 96 ALA A CA 1
ATOM 747 C C . ALA A 1 96 ? -3.811 -10.055 -16.703 1 96 96 ALA A C 1
ATOM 749 O O . ALA A 1 96 ? -4.605 -11 -16.766 1 96 96 ALA A O 1
ATOM 750 N N . GLU A 1 97 ? -3.898 -9.031 -17.453 1 92.75 97 GLU A N 1
ATOM 751 C CA . GLU A 1 97 ? -5.008 -8.867 -18.391 1 92.75 97 GLU A CA 1
ATOM 752 C C . GLU A 1 97 ? -5.012 -9.969 -19.453 1 92.75 97 GLU A C 1
ATOM 754 O O . GLU A 1 97 ? -6.062 -10.539 -19.75 1 92.75 97 GLU A O 1
ATOM 759 N N . ILE A 1 98 ? -3.941 -10.211 -20 1 95.75 98 ILE A N 1
ATOM 760 C CA . ILE A 1 98 ? -3.818 -11.242 -21.031 1 95.75 98 ILE A CA 1
ATOM 761 C C . ILE A 1 98 ? -4.184 -12.602 -20.453 1 95.75 98 ILE A C 1
ATOM 763 O O . ILE A 1 98 ? -4.945 -13.359 -21.047 1 95.75 98 ILE A O 1
ATOM 767 N N . LEU A 1 99 ? -3.672 -12.938 -19.281 1 97.75 99 LEU A N 1
ATOM 768 C CA . LEU A 1 99 ? -3.934 -14.219 -18.641 1 97.75 99 LEU A CA 1
ATOM 769 C C . LEU A 1 99 ? -5.43 -14.414 -18.406 1 97.75 99 LEU A C 1
ATOM 771 O O . LEU A 1 99 ? -5.965 -15.5 -18.656 1 97.75 99 LEU A O 1
ATOM 775 N N . ARG A 1 100 ? -6.062 -13.375 -17.953 1 97.25 100 ARG A N 1
ATOM 776 C CA . ARG A 1 100 ? -7.504 -13.484 -17.734 1 97.25 100 ARG A CA 1
ATOM 777 C C . ARG A 1 100 ? -8.25 -13.586 -19.062 1 97.25 100 ARG A C 1
ATOM 779 O O . ARG A 1 100 ? -9.18 -14.383 -19.188 1 97.25 100 ARG A O 1
ATOM 786 N N . ARG A 1 101 ? -7.832 -12.844 -20 1 95.25 101 ARG A N 1
ATOM 787 C CA . ARG A 1 101 ? -8.445 -12.898 -21.312 1 95.25 101 ARG A CA 1
ATOM 788 C C . ARG A 1 101 ? -8.305 -14.289 -21.938 1 95.25 101 ARG A C 1
ATOM 790 O O . ARG A 1 101 ? -9.211 -14.773 -22.609 1 95.25 101 ARG A O 1
ATOM 797 N N . GLU A 1 102 ? -7.234 -14.883 -21.688 1 97.25 102 GLU A N 1
ATOM 798 C CA . GLU A 1 102 ? -6.941 -16.203 -22.25 1 97.25 102 GLU A CA 1
ATOM 799 C C . GLU A 1 102 ? -7.559 -17.312 -21.406 1 97.25 102 GLU A C 1
ATOM 801 O O . GLU A 1 102 ? -7.332 -18.484 -21.656 1 97.25 102 GLU A O 1
ATOM 806 N N . GLY A 1 103 ? -8.227 -16.953 -20.312 1 96.31 103 GLY A N 1
ATOM 807 C CA . GLY A 1 103 ? -9.086 -17.906 -19.625 1 96.31 103 GLY A CA 1
ATOM 808 C C . GLY A 1 103 ? -8.453 -18.5 -18.375 1 96.31 103 GLY A C 1
ATOM 809 O O . GLY A 1 103 ? -8.906 -19.531 -17.875 1 96.31 103 GLY A O 1
ATOM 810 N N . PHE A 1 104 ? -7.375 -17.953 -17.844 1 97.88 104 PHE A N 1
ATOM 811 C CA . PHE A 1 104 ? -6.797 -18.469 -16.609 1 97.88 104 PHE A CA 1
ATOM 812 C C . PHE A 1 104 ? -7.789 -18.359 -15.469 1 97.88 104 PHE A C 1
ATOM 814 O O . PHE A 1 104 ? -8.188 -17.25 -15.086 1 97.88 104 PHE A O 1
ATOM 821 N N . ALA A 1 105 ? -8 -19.469 -14.859 1 96.44 105 ALA A N 1
ATOM 822 C CA . ALA A 1 105 ? -9.023 -19.516 -13.812 1 96.44 105 ALA A CA 1
ATOM 823 C C . ALA A 1 105 ? -8.391 -19.719 -12.438 1 96.44 105 ALA A C 1
ATOM 825 O O . ALA A 1 105 ? -9.086 -19.688 -11.422 1 96.44 105 ALA A O 1
ATOM 826 N N . GLY A 1 106 ? -7.129 -19.953 -12.391 1 97 106 GLY A N 1
ATOM 827 C CA . GLY A 1 106 ? -6.445 -20.141 -11.117 1 97 106 GLY A CA 1
ATOM 828 C C . GLY A 1 106 ? -6.211 -18.844 -10.375 1 97 106 GLY A C 1
ATOM 829 O O . GLY A 1 106 ? -6.734 -17.797 -10.758 1 97 106 GLY A O 1
ATOM 830 N N . GLU A 1 107 ? -5.438 -18.922 -9.281 1 97.5 107 GLU A N 1
ATOM 831 C CA . GLU A 1 107 ? -5.113 -17.75 -8.484 1 97.5 107 GLU A CA 1
ATOM 832 C C . GLU A 1 107 ? -4.035 -16.906 -9.156 1 97.5 107 GLU A C 1
ATOM 834 O O . GLU A 1 107 ? -2.969 -17.406 -9.508 1 97.5 107 GLU A O 1
ATOM 839 N N . LEU A 1 108 ? -4.406 -15.703 -9.406 1 97.69 108 LEU A N 1
ATOM 840 C CA . LEU A 1 108 ? -3.432 -14.719 -9.875 1 97.69 108 LEU A CA 1
ATOM 841 C C . LEU A 1 108 ? -2.982 -13.812 -8.727 1 97.69 108 LEU A C 1
ATOM 843 O O . LEU A 1 108 ? -3.793 -13.086 -8.148 1 97.69 108 LEU A O 1
ATOM 847 N N . ARG A 1 109 ? -1.706 -13.867 -8.445 1 95.25 109 ARG A N 1
ATOM 848 C CA . ARG A 1 109 ? -1.17 -13.211 -7.254 1 95.25 109 ARG A CA 1
ATOM 849 C C . ARG A 1 109 ? -0.172 -12.125 -7.637 1 95.25 109 ARG A C 1
ATOM 851 O O . ARG A 1 109 ? 0.73 -12.352 -8.445 1 95.25 109 ARG A O 1
ATOM 858 N N . ALA A 1 110 ? -0.381 -10.953 -7.062 1 91.06 110 ALA A N 1
ATOM 859 C CA . ALA A 1 110 ? 0.607 -9.883 -7.156 1 91.06 110 ALA A CA 1
ATOM 860 C C . ALA A 1 110 ? 1.64 -9.992 -6.035 1 91.06 110 ALA A C 1
ATOM 862 O O . ALA A 1 110 ? 1.282 -10.109 -4.863 1 91.06 110 ALA A O 1
ATOM 863 N N . VAL A 1 111 ? 2.859 -10.016 -6.508 1 87.5 111 VAL A N 1
ATOM 864 C CA . VAL A 1 111 ? 3.949 -10.109 -5.543 1 87.5 111 VAL A CA 1
ATOM 865 C C . VAL A 1 111 ? 4.918 -8.945 -5.738 1 87.5 111 VAL A C 1
ATOM 867 O O . VAL A 1 111 ? 5.332 -8.656 -6.859 1 87.5 111 VAL A O 1
ATOM 870 N N . GLY A 1 112 ? 5.301 -8.359 -4.652 1 76.94 112 GLY A N 1
ATOM 871 C CA . GLY A 1 112 ? 6.277 -7.281 -4.73 1 76.94 112 GLY A CA 1
ATOM 872 C C . GLY A 1 112 ? 5.996 -6.145 -3.771 1 76.94 112 GLY A C 1
ATOM 873 O O . GLY A 1 112 ? 5.16 -6.277 -2.871 1 76.94 112 GLY A O 1
ATOM 874 N N . ASP A 1 113 ? 6.781 -5.117 -3.965 1 69.06 113 ASP A N 1
ATOM 875 C CA . ASP A 1 113 ? 6.738 -3.943 -3.1 1 69.06 113 ASP A CA 1
ATOM 876 C C . ASP A 1 113 ? 5.734 -2.916 -3.621 1 69.06 113 ASP A C 1
ATOM 878 O O . ASP A 1 113 ? 6.059 -1.731 -3.744 1 69.06 113 ASP A O 1
ATOM 882 N N . VAL A 1 114 ? 4.555 -3.412 -3.904 1 66.88 114 VAL A N 1
ATOM 883 C CA . VAL A 1 114 ? 3.553 -2.588 -4.57 1 66.88 114 VAL A CA 1
ATOM 884 C C . VAL A 1 114 ? 3.248 -1.355 -3.721 1 66.88 114 VAL A C 1
ATOM 886 O O . VAL A 1 114 ? 3.076 -0.255 -4.25 1 66.88 114 VAL A O 1
ATOM 889 N N . LEU A 1 115 ? 3.246 -1.5 -2.35 1 62.34 115 LEU A N 1
ATOM 890 C CA . LEU A 1 115 ? 3.02 -0.383 -1.439 1 62.34 115 LEU A CA 1
ATOM 891 C C . LEU A 1 115 ? 4.168 0.617 -1.509 1 62.34 115 LEU A C 1
ATOM 893 O O . LEU A 1 115 ? 3.953 1.827 -1.413 1 62.34 115 LEU A O 1
ATOM 897 N N . ILE A 1 116 ? 5.266 0.119 -1.787 1 65.25 116 ILE A N 1
ATOM 898 C CA . ILE A 1 116 ? 6.445 0.973 -1.86 1 65.25 116 ILE A CA 1
ATOM 899 C C . ILE A 1 116 ? 6.352 1.878 -3.088 1 65.25 116 ILE A C 1
ATOM 901 O O . ILE A 1 116 ? 6.684 3.062 -3.018 1 65.25 116 ILE A O 1
ATOM 905 N N . ASP A 1 117 ? 5.879 1.306 -4.148 1 67.94 117 ASP A N 1
ATOM 906 C CA . ASP A 1 117 ? 5.738 2.117 -5.355 1 67.94 117 ASP A CA 1
ATOM 907 C C . ASP A 1 117 ? 4.809 3.305 -5.109 1 67.94 117 ASP A C 1
ATOM 909 O O . ASP A 1 117 ? 5.078 4.414 -5.574 1 67.94 117 ASP A O 1
ATOM 913 N N . GLN A 1 118 ? 3.734 3.004 -4.484 1 70.81 118 GLN A N 1
ATOM 914 C CA . GLN A 1 118 ? 2.812 4.082 -4.145 1 70.81 118 GLN A CA 1
ATOM 915 C C . GLN A 1 118 ? 3.488 5.121 -3.254 1 70.81 118 GLN A C 1
ATOM 917 O O . GLN A 1 118 ? 3.293 6.324 -3.438 1 70.81 118 GLN A O 1
ATOM 922 N N . ALA A 1 119 ? 4.234 4.609 -2.289 1 72.31 119 ALA A N 1
ATOM 923 C CA . ALA A 1 119 ? 4.957 5.504 -1.39 1 72.31 119 ALA A CA 1
ATOM 924 C C . ALA A 1 119 ? 5.938 6.383 -2.162 1 72.31 119 ALA A C 1
ATOM 926 O O . ALA A 1 119 ? 6.062 7.578 -1.887 1 72.31 119 ALA A O 1
ATOM 927 N N . VAL A 1 120 ? 6.535 5.832 -3.135 1 70.62 120 VAL A N 1
ATOM 928 C CA . VAL A 1 120 ? 7.492 6.566 -3.951 1 70.62 120 VAL A CA 1
ATOM 929 C C . VAL A 1 120 ? 6.77 7.652 -4.746 1 70.62 120 VAL A C 1
ATOM 931 O O . VAL A 1 120 ? 7.246 8.789 -4.832 1 70.62 120 VAL A O 1
ATOM 934 N N . LEU A 1 121 ? 5.645 7.289 -5.289 1 75.62 121 LEU A N 1
ATOM 935 C CA . LEU A 1 121 ? 4.836 8.273 -6 1 75.62 121 LEU A CA 1
ATOM 936 C C . LEU A 1 121 ? 4.445 9.422 -5.082 1 75.62 121 LEU A C 1
ATOM 938 O O . LEU A 1 121 ? 4.5 10.586 -5.48 1 75.62 121 LEU A O 1
ATOM 942 N N . MET A 1 122 ? 4.152 9.117 -3.9 1 82.94 122 MET A N 1
ATOM 943 C CA . MET A 1 122 ? 3.734 10.141 -2.947 1 82.94 122 MET A CA 1
ATOM 944 C C . MET A 1 122 ? 4.906 11.039 -2.559 1 82.94 122 MET A C 1
ATOM 946 O O . MET A 1 122 ? 4.746 12.25 -2.416 1 82.94 122 MET A O 1
ATOM 950 N N . LEU A 1 123 ? 6.02 10.477 -2.457 1 81.25 123 LEU A N 1
ATOM 951 C CA . LEU A 1 123 ? 7.207 11.281 -2.201 1 81.25 123 LEU A CA 1
ATOM 952 C C . LEU A 1 123 ? 7.473 12.242 -3.357 1 81.25 123 LEU A C 1
ATOM 954 O O . LEU A 1 123 ? 7.75 13.422 -3.137 1 81.25 123 LEU A O 1
ATOM 958 N N . ARG A 1 124 ? 7.328 11.75 -4.492 1 81.38 124 ARG A N 1
ATOM 959 C CA . ARG A 1 124 ? 7.539 12.57 -5.68 1 81.38 124 ARG A CA 1
ATOM 960 C C . ARG A 1 124 ? 6.523 13.703 -5.75 1 81.38 124 ARG A C 1
ATOM 962 O O . ARG A 1 124 ? 6.836 14.805 -6.223 1 81.38 124 ARG A O 1
ATOM 969 N N . ALA A 1 125 ? 5.355 13.391 -5.305 1 86.25 125 ALA A N 1
ATOM 970 C CA . ALA A 1 125 ? 4.281 14.383 -5.32 1 86.25 125 ALA A CA 1
ATOM 971 C C . ALA A 1 125 ? 4.477 15.422 -4.219 1 86.25 125 ALA A C 1
ATOM 973 O O . ALA A 1 125 ? 3.752 16.422 -4.16 1 86.25 125 ALA A O 1
ATOM 974 N N . GLY A 1 126 ? 5.441 15.133 -3.336 1 91.31 126 GLY A N 1
ATOM 975 C CA . GLY A 1 126 ? 5.773 16.141 -2.35 1 91.31 126 GLY A CA 1
ATOM 976 C C . GLY A 1 126 ? 5.441 15.734 -0.928 1 91.31 126 GLY A C 1
ATOM 977 O O . GLY A 1 126 ? 5.699 16.484 0.019 1 91.31 126 GLY A O 1
ATOM 978 N N . PHE A 1 127 ? 4.91 14.547 -0.772 1 93.5 127 PHE A N 1
ATOM 979 C CA . PHE A 1 127 ? 4.605 14.07 0.571 1 93.5 127 PHE A CA 1
ATOM 980 C C . PHE A 1 127 ? 5.875 13.656 1.303 1 93.5 127 PHE A C 1
ATOM 982 O O . PHE A 1 127 ? 6.805 13.125 0.691 1 93.5 127 PHE A O 1
ATOM 989 N N . ASP A 1 128 ? 5.816 13.914 2.646 1 93.44 128 ASP A N 1
ATOM 990 C CA . ASP A 1 128 ? 6.934 13.523 3.498 1 93.44 128 ASP A CA 1
ATOM 991 C C . ASP A 1 128 ? 6.656 12.195 4.191 1 93.44 128 ASP A C 1
ATOM 993 O O . ASP A 1 128 ? 7.582 11.422 4.461 1 93.44 128 ASP A O 1
ATOM 997 N N . THR A 1 129 ? 5.395 12 4.48 1 90.56 129 THR A N 1
ATOM 998 C CA . THR A 1 129 ? 5.035 10.812 5.25 1 90.56 129 THR A CA 1
ATOM 999 C C . THR A 1 129 ? 3.717 10.219 4.758 1 90.56 129 THR A C 1
ATOM 1001 O O . THR A 1 129 ? 2.896 10.93 4.172 1 90.56 129 THR A O 1
ATOM 1004 N N . LEU A 1 130 ? 3.607 8.961 4.887 1 85.94 130 LEU A N 1
ATOM 1005 C CA . LEU A 1 130 ? 2.391 8.195 4.629 1 85.94 130 LEU A CA 1
ATOM 1006 C C . LEU A 1 130 ? 1.913 7.488 5.891 1 85.94 130 LEU A C 1
ATOM 1008 O O . LEU A 1 130 ? 2.684 6.766 6.531 1 85.94 130 LEU A O 1
ATOM 1012 N N . GLN A 1 131 ? 0.688 7.809 6.191 1 83.75 131 GLN A N 1
ATOM 1013 C CA . GLN A 1 131 ? 0.111 7.078 7.316 1 83.75 131 GLN A CA 1
ATOM 1014 C C . GLN A 1 131 ? -0.429 5.723 6.875 1 83.75 131 GLN A C 1
ATOM 1016 O O . GLN A 1 131 ? -1.331 5.652 6.035 1 83.75 131 GLN A O 1
ATOM 1021 N N . VAL A 1 132 ? 0.154 4.652 7.266 1 67.81 132 VAL A N 1
ATOM 1022 C CA . VAL A 1 132 ? -0.23 3.287 6.922 1 67.81 132 VAL A CA 1
ATOM 1023 C C . VAL A 1 132 ? -1.076 2.689 8.047 1 67.81 132 VAL A C 1
ATOM 1025 O O . VAL A 1 132 ? -0.652 2.664 9.203 1 67.81 132 VAL A O 1
ATOM 1028 N N . ALA A 1 133 ? -2.367 2.691 7.664 1 58.69 133 ALA A N 1
ATOM 1029 C CA . ALA A 1 133 ? -3.211 2.074 8.688 1 58.69 133 ALA A CA 1
ATOM 1030 C C . ALA A 1 133 ? -2.857 0.6 8.867 1 58.69 133 ALA A C 1
ATOM 1032 O O . ALA A 1 133 ? -2.568 -0.101 7.895 1 58.69 133 ALA A O 1
ATOM 1033 N N . ASN A 1 134 ? -2.543 0.265 10.125 1 50.88 134 ASN A N 1
ATOM 1034 C CA . ASN A 1 134 ? -2.248 -1.123 10.469 1 50.88 134 ASN A CA 1
ATOM 1035 C C . ASN A 1 134 ? -3.297 -2.074 9.898 1 50.88 134 ASN A C 1
ATOM 1037 O O . ASN A 1 134 ? -4.309 -1.634 9.352 1 50.88 134 ASN A O 1
ATOM 1041 N N . GLU A 1 135 ? -3.184 -3.318 10.281 1 47.81 135 GLU A N 1
ATOM 1042 C CA . GLU A 1 135 ? -3.916 -4.527 9.906 1 47.81 135 GLU A CA 1
ATOM 1043 C C . GLU A 1 135 ? -5.422 -4.289 9.945 1 47.81 135 GLU A C 1
ATOM 1045 O O . GLU A 1 135 ? -6.156 -4.789 9.086 1 47.81 135 GLU A O 1
ATOM 1050 N N . VAL A 1 136 ? -5.871 -3.525 10.734 1 44.56 136 VAL A N 1
ATOM 1051 C CA . VAL A 1 136 ? -7.309 -3.369 10.922 1 44.56 136 VAL A CA 1
ATOM 1052 C C . VAL A 1 136 ? -7.91 -2.625 9.734 1 44.56 136 VAL A C 1
ATOM 1054 O O . VAL A 1 136 ? -8.977 -2.998 9.234 1 44.56 136 VAL A O 1
ATOM 1057 N N . ALA A 1 137 ? -7.293 -1.568 9.352 1 47.66 137 ALA A N 1
ATOM 1058 C CA . ALA A 1 137 ? -7.844 -0.854 8.195 1 47.66 137 ALA A CA 1
ATOM 1059 C C . ALA A 1 137 ? -7.875 -1.746 6.961 1 47.66 137 ALA A C 1
ATOM 1061 O O . ALA A 1 137 ? -8.852 -1.742 6.211 1 47.66 137 ALA A O 1
ATOM 1062 N N . LEU A 1 138 ? -6.879 -2.48 6.922 1 49.06 138 LEU A N 1
ATOM 1063 C CA . LEU A 1 138 ? -6.852 -3.414 5.801 1 49.06 138 LEU A CA 1
ATOM 1064 C C . LEU A 1 138 ? -7.988 -4.422 5.906 1 49.06 138 LEU A C 1
ATOM 1066 O O . LEU A 1 138 ? -8.578 -4.812 4.895 1 49.06 138 LEU A O 1
ATOM 1070 N N . ARG A 1 139 ? -8.188 -4.824 7.125 1 48.84 139 ARG A N 1
ATOM 1071 C CA . ARG A 1 139 ? -9.297 -5.738 7.363 1 48.84 139 ARG A CA 1
ATOM 1072 C C . ARG A 1 139 ? -10.625 -5.094 6.977 1 48.84 139 ARG A C 1
ATOM 1074 O O . ARG A 1 139 ? -11.484 -5.742 6.375 1 48.84 139 ARG A O 1
ATOM 1081 N N . ARG A 1 140 ? -10.812 -3.959 7.391 1 47.44 140 ARG A N 1
ATOM 1082 C CA . ARG A 1 140 ? -12.07 -3.275 7.109 1 47.44 140 ARG A CA 1
ATOM 1083 C C . ARG A 1 140 ? -12.266 -3.084 5.609 1 47.44 140 ARG A C 1
ATOM 1085 O O . ARG A 1 140 ? -13.391 -3.166 5.109 1 47.44 140 ARG A O 1
ATOM 1092 N N . LEU A 1 141 ? -11.25 -2.723 5.059 1 46.34 141 LEU A N 1
ATOM 1093 C CA . LEU A 1 141 ? -11.297 -2.59 3.605 1 46.34 141 LEU A CA 1
ATOM 1094 C C . LEU A 1 141 ? -11.852 -3.859 2.965 1 46.34 141 LEU A C 1
ATOM 1096 O O . LEU A 1 141 ? -12.625 -3.791 2.01 1 46.34 141 LEU A O 1
ATOM 1100 N N . GLY A 1 142 ? -11.312 -4.93 3.424 1 43.59 142 GLY A N 1
ATOM 1101 C CA . GLY A 1 142 ? -11.805 -6.199 2.912 1 43.59 142 GLY A CA 1
ATOM 1102 C C . GLY A 1 142 ? -13.289 -6.406 3.156 1 43.59 142 GLY A C 1
ATOM 1103 O O . GLY A 1 142 ? -13.977 -7.02 2.34 1 43.59 142 GLY A O 1
ATOM 1104 N N . GLU A 1 143 ? -13.719 -6.109 4.293 1 46.97 143 GLU A N 1
ATOM 1105 C CA . GLU A 1 143 ? -15.117 -6.34 4.637 1 46.97 143 GLU A CA 1
ATOM 1106 C C . GLU A 1 143 ? -16.047 -5.406 3.855 1 46.97 143 GLU A C 1
ATOM 1108 O O . GLU A 1 143 ? -17.156 -5.785 3.5 1 46.97 143 GLU A O 1
ATOM 1113 N N . ASN A 1 144 ? -15.938 -4.105 3.879 1 45.22 144 ASN A N 1
ATOM 1114 C CA . ASN A 1 144 ? -16.891 -3.119 3.365 1 45.22 144 ASN A CA 1
ATOM 1115 C C . ASN A 1 144 ? -16.625 -2.809 1.894 1 45.22 144 ASN A C 1
ATOM 1117 O O . ASN A 1 144 ? -17.562 -2.527 1.143 1 45.22 144 ASN A O 1
ATOM 1121 N N . ARG A 1 145 ? -15.477 -2.373 1.665 1 44.5 145 ARG A N 1
ATOM 1122 C CA . ARG A 1 145 ? -15.25 -1.581 0.461 1 44.5 145 ARG A CA 1
ATOM 1123 C C . ARG A 1 145 ? -15.336 -2.449 -0.79 1 44.5 145 ARG A C 1
ATOM 1125 O O . ARG A 1 145 ? -15.406 -1.933 -1.907 1 44.5 145 ARG A O 1
ATOM 1132 N N . LEU A 1 146 ? -14.742 -3.637 -0.754 1 44.53 146 LEU A N 1
ATOM 1133 C CA . LEU A 1 146 ? -14.812 -4.246 -2.076 1 44.53 146 LEU A CA 1
ATOM 1134 C C . LEU A 1 146 ? -16.25 -4.582 -2.447 1 44.53 146 LEU A C 1
ATOM 1136 O O . LEU A 1 146 ? -16.516 -5.043 -3.561 1 44.53 146 LEU A O 1
ATOM 1140 N N . VAL A 1 147 ? -17.188 -4.602 -1.472 1 38.5 147 VAL A N 1
ATOM 1141 C CA . VAL A 1 147 ? -18.547 -4.91 -1.866 1 38.5 147 VAL A CA 1
ATOM 1142 C C . VAL A 1 147 ? -18.984 -3.988 -3.006 1 38.5 147 VAL A C 1
ATOM 1144 O O . VAL A 1 147 ? -19.5 -4.449 -4.023 1 38.5 147 VAL A O 1
ATOM 1147 N N . ASP A 1 148 ? -19.594 -2.748 -2.592 1 37.75 148 ASP A N 1
ATOM 1148 C CA . ASP A 1 148 ? -20.562 -2.041 -3.43 1 37.75 148 ASP A CA 1
ATOM 1149 C C . ASP A 1 148 ? -19.859 -1.233 -4.516 1 37.75 148 ASP A C 1
ATOM 1151 O O . ASP A 1 148 ? -20.422 -0.278 -5.055 1 37.75 148 ASP A O 1
ATOM 1155 N N . THR A 1 149 ? -18.547 -1.274 -4.668 1 36.91 149 THR A N 1
ATOM 1156 C CA . THR A 1 149 ? -18.359 -0.441 -5.852 1 36.91 149 THR A CA 1
ATOM 1157 C C . THR A 1 149 ? -19.156 -0.984 -7.035 1 36.91 149 THR A C 1
ATOM 1159 O O . THR A 1 149 ? -18.812 -2.029 -7.59 1 36.91 149 THR A O 1
ATOM 1162 N N . PRO A 1 150 ? -20.453 -0.948 -7.004 1 33.72 150 PRO A N 1
ATOM 1163 C CA . PRO A 1 150 ? -21.281 -1.327 -8.148 1 33.72 150 PRO A CA 1
ATOM 1164 C C . PRO A 1 150 ? -20.609 -1.044 -9.492 1 33.72 150 PRO A C 1
ATOM 1166 O O . PRO A 1 150 ? -20.703 -1.85 -10.414 1 33.72 150 PRO A O 1
ATOM 1169 N N . GLY A 1 151 ? -20.469 0.337 -9.727 1 34.62 151 GLY A N 1
ATOM 1170 C CA . GLY A 1 151 ? -20.438 0.865 -11.078 1 34.62 151 GLY A CA 1
ATOM 1171 C C . GLY A 1 151 ? -19.25 0.377 -11.883 1 34.62 151 GLY A C 1
ATOM 1172 O O . GLY A 1 151 ? -19.141 0.667 -13.078 1 34.62 151 GLY A O 1
ATOM 1173 N N . TYR A 1 152 ? -18.188 0.151 -11.234 1 34.69 152 TYR A N 1
ATOM 1174 C CA . TYR A 1 152 ? -17.125 0.168 -12.242 1 34.69 152 TYR A CA 1
ATOM 1175 C C . TYR A 1 152 ? -17.234 -1.054 -13.148 1 34.69 152 TYR A C 1
ATOM 1177 O O . TYR A 1 152 ? -16.375 -1.261 -14.016 1 34.69 152 TYR A O 1
ATOM 1185 N N . TYR A 1 153 ? -18 -2.037 -12.688 1 32.31 153 TYR A N 1
ATOM 1186 C CA . TYR A 1 153 ? -17.938 -3.139 -13.641 1 32.31 153 TYR A CA 1
ATOM 1187 C C . TYR A 1 153 ? -18.625 -2.758 -14.953 1 32.31 153 TYR A C 1
ATOM 1189 O O . TYR A 1 153 ? -19.484 -3.48 -15.445 1 32.31 153 TYR A O 1
ATOM 1197 N N . GLN A 1 154 ? -18.984 -1.519 -15.211 1 30.5 154 GLN A N 1
ATOM 1198 C CA . GLN A 1 154 ? -19.516 -1.652 -16.562 1 30.5 154 GLN A CA 1
ATOM 1199 C C . GLN A 1 154 ? -18.5 -2.314 -17.484 1 30.5 154 GLN A C 1
ATOM 1201 O O . GLN A 1 154 ? -17.359 -1.869 -17.578 1 30.5 154 GLN A O 1
ATOM 1206 N N . PRO A 1 155 ? -18.703 -3.629 -17.766 1 31.52 155 PRO A N 1
ATOM 1207 C CA . PRO A 1 155 ? -18.078 -4.113 -19 1 31.52 155 PRO A CA 1
ATOM 1208 C C . PRO A 1 155 ? -17.969 -3.033 -20.078 1 31.52 155 PRO A C 1
ATOM 1210 O O . PRO A 1 155 ? -18.922 -2.271 -20.281 1 31.52 155 PRO A O 1
ATOM 1213 N N . GLY A 1 156 ? -16.984 -2.223 -19.969 1 29.8 156 GLY A N 1
ATOM 1214 C CA . GLY A 1 156 ? -16.891 -1.415 -21.172 1 29.8 156 GLY A CA 1
ATOM 1215 C C . GLY A 1 156 ? -17.547 -2.064 -22.391 1 29.8 156 GLY A C 1
ATOM 1216 O O . GLY A 1 156 ? -17.25 -3.219 -22.703 1 29.8 156 GLY A O 1
ATOM 1217 N N . ARG A 1 157 ? -18.875 -1.892 -22.609 1 28.52 157 ARG A N 1
ATOM 1218 C CA . ARG A 1 157 ? -19.5 -1.959 -23.922 1 28.52 157 ARG A CA 1
ATOM 1219 C C . ARG A 1 157 ? -18.484 -1.645 -25.031 1 28.52 157 ARG A C 1
ATOM 1221 O O . ARG A 1 157 ? -17.672 -0.727 -24.891 1 28.52 157 ARG A O 1
ATOM 1228 N N . GLY A 1 158 ? -17.844 -2.615 -25.766 1 27.38 158 GLY A N 1
ATOM 1229 C CA . GLY A 1 158 ? -17.781 -2.275 -27.172 1 27.38 158 GLY A CA 1
ATOM 1230 C C . GLY A 1 158 ? -18.812 -1.234 -27.594 1 27.38 158 GLY A C 1
ATOM 1231 O O . GLY A 1 158 ? -20 -1.535 -27.688 1 27.38 158 GLY A O 1
ATOM 1232 N N . SER A 1 159 ? -18.891 -0.233 -26.797 1 29.06 159 SER A N 1
ATOM 1233 C CA . SER A 1 159 ? -19.641 0.857 -27.406 1 29.06 159 SER A CA 1
ATOM 1234 C C . SER A 1 159 ? -19.391 0.931 -28.922 1 29.06 159 SER A C 1
ATOM 1236 O O . SER A 1 159 ? -18.391 1.496 -29.359 1 29.06 159 SER A O 1
ATOM 1238 N N . LEU A 1 160 ? -19.266 -0.269 -29.562 1 27.27 160 LEU A N 1
ATOM 1239 C CA . LEU A 1 160 ? -19.672 0.101 -30.906 1 27.27 160 LEU A CA 1
ATOM 1240 C C . LEU A 1 160 ? -20.844 1.072 -30.891 1 27.27 160 LEU A C 1
ATOM 1242 O O . LEU A 1 160 ? -21.781 0.897 -30.094 1 27.27 160 LEU A O 1
ATOM 1246 N N . PRO A 1 161 ? -20.484 2.326 -30.938 1 27.45 161 PRO A N 1
ATOM 1247 C CA . PRO A 1 161 ? -21.594 3.178 -31.406 1 27.45 161 PRO A CA 1
ATOM 1248 C C . PRO A 1 161 ? -22.641 2.402 -32.188 1 27.45 161 PRO A C 1
ATOM 1250 O O . PRO A 1 161 ? -22.312 1.464 -32.906 1 27.45 161 PRO A O 1
ATOM 1253 N N . GLN A 1 162 ? -23.656 1.922 -31.469 1 27.44 162 GLN A N 1
ATOM 1254 C CA . GLN A 1 162 ? -24.797 1.653 -32.344 1 27.44 162 GLN A CA 1
ATOM 1255 C C . GLN A 1 162 ? -24.766 2.561 -33.594 1 27.44 162 GLN A C 1
ATOM 1257 O O . GLN A 1 162 ? -24.719 3.787 -33.438 1 27.44 162 GLN A O 1
ATOM 1262 N N . GLU A 1 163 ? -24.016 2.188 -34.688 1 28.5 163 GLU A N 1
ATOM 1263 C CA . GLU A 1 163 ? -24.594 2.658 -35.938 1 28.5 163 GLU A CA 1
ATOM 1264 C C . GLU A 1 163 ? -26.109 2.805 -35.844 1 28.5 163 GLU A C 1
ATOM 1266 O O . GLU A 1 163 ? -26.812 1.831 -35.562 1 28.5 163 GLU A O 1
ATOM 1271 N N . GLY A 1 164 ? -26.531 3.736 -35.031 1 26.11 164 GLY A N 1
ATOM 1272 C CA . GLY A 1 164 ? -27.844 4.254 -35.406 1 26.11 164 GLY A CA 1
ATOM 1273 C C . GLY A 1 164 ? -28.156 4.109 -36.875 1 26.11 164 GLY A C 1
ATOM 1274 O O . GLY A 1 164 ? -27.422 4.629 -37.719 1 26.11 164 GLY A O 1
ATOM 1275 N N . ALA A 1 165 ? -28.625 2.92 -37.375 1 27.52 165 ALA A N 1
ATOM 1276 C CA . ALA A 1 165 ? -29.656 2.896 -38.406 1 27.52 165 ALA A CA 1
ATOM 1277 C C . ALA A 1 165 ? -30.562 4.117 -38.312 1 27.52 165 ALA A C 1
ATOM 1279 O O . ALA A 1 165 ? -31.328 4.246 -37.344 1 27.52 165 ALA A O 1
ATOM 1280 N N . PHE A 1 166 ? -29.906 5.297 -38.5 1 24.05 166 PHE A N 1
ATOM 1281 C CA . PHE A 1 166 ? -30.766 6.371 -39 1 24.05 166 PHE A CA 1
ATOM 1282 C C . PHE A 1 166 ? -31.906 5.812 -39.844 1 24.05 166 PHE A C 1
ATOM 1284 O O . PHE A 1 166 ? -31.672 5.273 -40.906 1 24.05 166 PHE A O 1
ATOM 1291 N N . ALA A 1 167 ? -32.969 5.461 -39.25 1 25.7 167 ALA A N 1
ATOM 1292 C CA . ALA A 1 167 ? -34.312 4.996 -39.469 1 25.7 167 ALA A CA 1
ATOM 1293 C C . ALA A 1 167 ? -34.906 5.543 -40.75 1 25.7 167 ALA A C 1
ATOM 1295 O O . ALA A 1 167 ? -35.5 4.801 -41.531 1 25.7 167 ALA A O 1
ATOM 1296 N N . TRP A 1 168 ? -35.25 6.969 -40.75 1 25.73 168 TRP A N 1
ATOM 1297 C CA . TRP A 1 168 ? -36.625 7.336 -41.125 1 25.73 168 TRP A CA 1
ATOM 1298 C C . TRP A 1 168 ? -36.844 7.117 -42.594 1 25.73 168 TRP A C 1
ATOM 1300 O O . TRP A 1 168 ? -35.906 7.055 -43.406 1 25.73 168 TRP A O 1
ATOM 1310 N N . ARG A 1 169 ? -38.156 7.094 -42.938 1 28.25 169 ARG A N 1
ATOM 1311 C CA . ARG A 1 169 ? -39.281 7.059 -43.875 1 28.25 169 ARG A CA 1
ATOM 1312 C C . ARG A 1 169 ? -39.094 8.109 -44.969 1 28.25 169 ARG A C 1
ATOM 1314 O O . ARG A 1 169 ? -39.812 9.117 -44.969 1 28.25 169 ARG A O 1
ATOM 1321 N N . ARG A 1 170 ? -37.781 8.625 -45.094 1 26.44 170 ARG A N 1
ATOM 1322 C CA . ARG A 1 170 ? -38.094 9.547 -46.188 1 26.44 170 ARG A CA 1
ATOM 1323 C C . ARG A 1 170 ? -38.812 8.836 -47.312 1 26.44 170 ARG A C 1
ATOM 1325 O O . ARG A 1 170 ? -38.5 7.688 -47.656 1 26.44 170 ARG A O 1
ATOM 1332 N N . VAL A 1 171 ? -39.938 9.305 -47.5 1 30.03 171 VAL A N 1
ATOM 1333 C CA . VAL A 1 171 ? -41 9.273 -48.5 1 30.03 171 VAL A CA 1
ATOM 1334 C C . VAL A 1 171 ? -40.375 9.156 -49.875 1 30.03 171 VAL A C 1
ATOM 1336 O O . VAL A 1 171 ? -39.562 9.977 -50.281 1 30.03 171 VAL A O 1
ATOM 1339 N N . LYS A 1 172 ? -39.938 7.84 -50.156 1 25.73 172 LYS A N 1
ATOM 1340 C CA . LYS A 1 172 ? -39.844 7.672 -51.594 1 25.73 172 LYS A CA 1
ATOM 1341 C C . LYS A 1 172 ? -40.875 8.555 -52.312 1 25.73 172 LYS A C 1
ATOM 1343 O O . LYS A 1 172 ? -42.062 8.5 -52 1 25.73 172 LYS A O 1
ATOM 1348 N N . ALA A 1 173 ? -40.5 9.797 -52.594 1 27.02 173 ALA A N 1
ATOM 1349 C CA . ALA A 1 173 ? -41.25 10.43 -53.656 1 27.02 173 ALA A CA 1
ATOM 1350 C C . ALA A 1 173 ? -41.625 9.414 -54.75 1 27.02 173 ALA A C 1
ATOM 1352 O O . ALA A 1 173 ? -40.75 8.812 -55.375 1 27.02 173 ALA A O 1
ATOM 1353 N N . GLY A 1 174 ? -42.469 8.422 -54.219 1 21.23 174 GLY A N 1
ATOM 1354 C CA . GLY A 1 174 ? -43.406 8.18 -55.312 1 21.23 174 GLY A CA 1
ATOM 1355 C C . GLY A 1 174 ? -44 9.453 -55.906 1 21.23 174 GLY A C 1
ATOM 1356 O O . GLY A 1 174 ? -44.188 10.43 -55.156 1 21.23 174 GLY A O 1
ATOM 1357 N N . MET B 1 1 ? -4.973 -5.641 26.766 1 22.45 1 MET B N 1
ATOM 1358 C CA . MET B 1 1 ? -4.043 -4.848 25.969 1 22.45 1 MET B CA 1
ATOM 1359 C C . MET B 1 1 ? -4.703 -4.367 24.688 1 22.45 1 MET B C 1
ATOM 1361 O O . MET B 1 1 ? -5.184 -5.176 23.891 1 22.45 1 MET B O 1
ATOM 1365 N N . SER B 1 2 ? -5.543 -3.342 24.703 1 30.27 2 SER B N 1
ATOM 1366 C CA . SER B 1 2 ? -6.34 -2.791 23.625 1 30.27 2 SER B CA 1
ATOM 1367 C C . SER B 1 2 ? -5.578 -2.848 22.297 1 30.27 2 SER B C 1
ATOM 1369 O O . SER B 1 2 ? -4.438 -2.391 22.219 1 30.27 2 SER B O 1
ATOM 1371 N N . SER B 1 3 ? -5.602 -3.809 21.578 1 36.66 3 SER B N 1
ATOM 1372 C CA . SER B 1 3 ? -4.988 -3.951 20.266 1 36.66 3 SER B CA 1
ATOM 1373 C C . SER B 1 3 ? -4.961 -2.621 19.531 1 36.66 3 SER B C 1
ATOM 1375 O O . SER B 1 3 ? -5.965 -2.209 18.938 1 36.66 3 SER B O 1
ATOM 1377 N N . THR B 1 4 ? -4.504 -1.593 20.141 1 39.56 4 THR B N 1
ATOM 1378 C CA . THR B 1 4 ? -4.48 -0.177 19.781 1 39.56 4 THR B CA 1
ATOM 1379 C C . THR B 1 4 ? -4.141 0.009 18.312 1 39.56 4 THR B C 1
ATOM 1381 O O . THR B 1 4 ? -3.188 -0.589 17.812 1 39.56 4 THR B O 1
ATOM 1384 N N . ASN B 1 5 ? -5.121 0.122 17.469 1 47.09 5 ASN B N 1
ATOM 1385 C CA . ASN B 1 5 ? -5.082 0.528 16.078 1 47.09 5 ASN B CA 1
ATOM 1386 C C . ASN B 1 5 ? -3.928 1.486 15.805 1 47.09 5 ASN B C 1
ATOM 1388 O O . ASN B 1 5 ? -4.09 2.705 15.898 1 47.09 5 ASN B O 1
ATOM 1392 N N . GLU B 1 6 ? -2.816 1.138 16.266 1 56.53 6 GLU B N 1
ATOM 1393 C CA . GLU B 1 6 ? -1.633 1.989 16.203 1 56.53 6 GLU B CA 1
ATOM 1394 C C . GLU B 1 6 ? -1.213 2.26 14.766 1 56.53 6 GLU B C 1
ATOM 1396 O O . GLU B 1 6 ? -1.126 1.335 13.953 1 56.53 6 GLU B O 1
ATOM 1401 N N . THR B 1 7 ? -1.589 3.463 14.242 1 68 7 THR B N 1
ATOM 1402 C CA . THR B 1 7 ? -1.132 3.898 12.93 1 68 7 THR B CA 1
ATOM 1403 C C . THR B 1 7 ? 0.372 4.152 12.938 1 68 7 THR B C 1
ATOM 1405 O O . THR B 1 7 ? 0.926 4.602 13.938 1 68 7 THR B O 1
ATOM 1408 N N . LYS B 1 8 ? 1.051 3.49 12.016 1 73.06 8 LYS B N 1
ATOM 1409 C CA . LYS B 1 8 ? 2.467 3.779 11.797 1 73.06 8 LYS B CA 1
ATOM 1410 C C . LYS B 1 8 ? 2.66 4.738 10.633 1 73.06 8 LYS B C 1
ATOM 1412 O O . LYS B 1 8 ? 1.821 4.809 9.727 1 73.06 8 LYS B O 1
ATOM 1417 N N . LEU B 1 9 ? 3.693 5.625 10.828 1 81.69 9 LEU B N 1
ATOM 1418 C CA . LEU B 1 9 ? 4.078 6.531 9.75 1 81.69 9 LEU B CA 1
ATOM 1419 C C . LEU B 1 9 ? 5.25 5.969 8.953 1 81.69 9 LEU B C 1
ATOM 1421 O O . LEU B 1 9 ? 6.207 5.449 9.531 1 81.69 9 LEU B O 1
ATOM 1425 N N . TRP B 1 10 ? 5.074 6.031 7.691 1 78.75 10 TRP B N 1
ATOM 1426 C CA . TRP B 1 10 ? 6.195 5.723 6.812 1 78.75 10 TRP B CA 1
ATOM 1427 C C . TRP B 1 10 ? 6.793 6.996 6.219 1 78.75 10 TRP B C 1
ATOM 1429 O O . TRP B 1 10 ? 6.059 7.906 5.828 1 78.75 10 TRP B O 1
ATOM 1439 N N . SER B 1 11 ? 8.102 7.023 6.234 1 81.62 11 SER B N 1
ATOM 1440 C CA . SER B 1 11 ? 8.844 8.078 5.551 1 81.62 11 SER B CA 1
ATOM 1441 C C . SER B 1 11 ? 10.07 7.512 4.844 1 81.62 11 SER B C 1
ATOM 1443 O O . SER B 1 11 ? 10.336 6.309 4.906 1 81.62 11 SER B O 1
ATOM 1445 N N . ARG B 1 12 ? 10.805 8.383 4.234 1 73.31 12 ARG B N 1
ATOM 1446 C CA . ARG B 1 12 ? 12.039 7.992 3.557 1 73.31 12 ARG B CA 1
ATOM 1447 C C . ARG B 1 12 ? 13.008 7.324 4.527 1 73.31 12 ARG B C 1
ATOM 1449 O O . ARG B 1 12 ? 13.797 6.461 4.133 1 73.31 12 ARG B O 1
ATOM 1456 N N . ASP B 1 13 ? 12.852 7.711 5.766 1 75.62 13 ASP B N 1
ATOM 1457 C CA . ASP B 1 13 ? 13.766 7.195 6.781 1 75.62 13 ASP B CA 1
ATOM 1458 C C . ASP B 1 13 ? 13.227 5.91 7.402 1 75.62 13 ASP B C 1
ATOM 1460 O O . ASP B 1 13 ? 13.859 5.324 8.281 1 75.62 13 ASP B O 1
ATOM 1464 N N . GLY B 1 14 ? 12.133 5.449 6.934 1 70.88 14 GLY B N 1
ATOM 1465 C CA . GLY B 1 14 ? 11.539 4.238 7.477 1 70.88 14 GLY B CA 1
ATOM 1466 C C . GLY B 1 14 ? 10.305 4.5 8.312 1 70.88 14 GLY B C 1
ATOM 1467 O O . GLY B 1 14 ? 9.688 5.562 8.195 1 70.88 14 GLY B O 1
ATOM 1468 N N . PHE B 1 15 ? 9.867 3.51 9.047 1 72.19 15 PHE B N 1
ATOM 1469 C CA . PHE B 1 15 ? 8.664 3.594 9.859 1 72.19 15 PHE B CA 1
ATOM 1470 C C . PHE B 1 15 ? 8.961 4.254 11.203 1 72.19 15 PHE B C 1
ATOM 1472 O O . PHE B 1 15 ? 10.031 4.035 11.781 1 72.19 15 PHE B O 1
ATOM 1479 N N . ARG B 1 16 ? 8.086 5.004 11.617 1 80.5 16 ARG B N 1
ATOM 1480 C CA . ARG B 1 16 ? 8.188 5.59 12.953 1 80.5 16 ARG B CA 1
ATOM 1481 C C . ARG B 1 16 ? 6.809 5.707 13.602 1 80.5 16 ARG B C 1
ATOM 1483 O O . ARG B 1 16 ? 5.785 5.562 12.93 1 80.5 16 ARG B O 1
ATOM 1490 N N . GLU B 1 17 ? 6.84 5.938 14.812 1 83.62 17 GLU B N 1
ATOM 1491 C 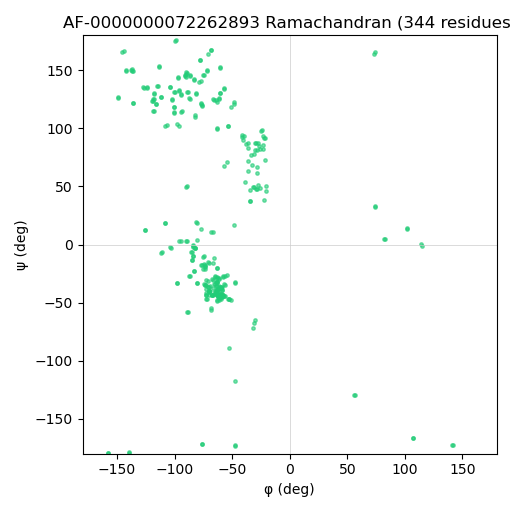CA . GLU B 1 17 ? 5.594 6.172 15.539 1 83.62 17 GLU B CA 1
ATOM 1492 C C . GLU B 1 17 ? 4.988 7.523 15.18 1 83.62 17 GLU B C 1
ATOM 1494 O O . GLU B 1 17 ? 5.699 8.43 14.742 1 83.62 17 GLU B O 1
ATOM 1499 N N . ASP B 1 18 ? 3.711 7.586 15.242 1 87.69 18 ASP B N 1
ATOM 1500 C CA . ASP B 1 18 ? 2.982 8.828 15.008 1 87.69 18 ASP B CA 1
ATOM 1501 C C . ASP B 1 18 ? 2.707 9.562 16.328 1 87.69 18 ASP B C 1
ATOM 1503 O O . ASP B 1 18 ? 1.89 9.117 17.125 1 87.69 18 ASP B O 1
ATOM 1507 N N . ASP B 1 19 ? 3.314 10.742 16.484 1 91.38 19 ASP B N 1
ATOM 1508 C CA . ASP B 1 19 ? 3.168 11.508 17.719 1 91.38 19 ASP B CA 1
ATOM 1509 C C . ASP B 1 19 ? 1.901 12.359 17.688 1 91.38 19 ASP B C 1
ATOM 1511 O O . ASP B 1 19 ? 1.51 12.93 18.703 1 91.38 19 ASP B O 1
ATOM 1515 N N . TYR B 1 20 ? 1.272 12.523 16.578 1 94.5 20 TYR B N 1
ATOM 1516 C CA . TYR B 1 20 ? 0.071 13.336 16.453 1 94.5 20 TYR B CA 1
ATOM 1517 C C . TYR B 1 20 ? -1.184 12.5 16.672 1 94.5 20 TYR B C 1
ATOM 1519 O O . TYR B 1 20 ? -1.243 11.336 16.25 1 94.5 20 TYR B O 1
ATOM 1527 N N . ILE B 1 21 ? -2.131 13.133 17.25 1 92.94 21 ILE B N 1
ATOM 1528 C CA . ILE B 1 21 ? -3.457 12.531 17.312 1 92.94 21 ILE B CA 1
ATOM 1529 C C . ILE B 1 21 ? -4.445 13.367 16.5 1 92.94 21 ILE B C 1
ATOM 1531 O O . ILE B 1 21 ? -4.418 14.602 16.562 1 92.94 21 ILE B O 1
ATOM 1535 N N . PHE B 1 22 ? -5.242 12.711 15.766 1 94.12 22 PHE B N 1
ATOM 1536 C CA . PHE B 1 22 ? -6.328 13.383 15.062 1 94.12 22 PHE B CA 1
ATOM 1537 C C . PHE B 1 22 ? -7.512 13.617 15.992 1 94.12 22 PHE B C 1
ATOM 1539 O O . PHE B 1 22 ? -7.938 12.711 16.703 1 94.12 22 PHE B O 1
ATOM 1546 N N . ALA B 1 23 ? -8 14.852 16 1 95.94 23 ALA B N 1
ATOM 1547 C CA . ALA B 1 23 ? -9.141 15.195 16.859 1 95.94 23 ALA B CA 1
ATOM 1548 C C . ALA B 1 23 ? -10.133 16.078 16.109 1 95.94 23 ALA B C 1
ATOM 1550 O O . ALA B 1 23 ? -9.742 16.875 15.25 1 95.94 23 ALA B O 1
ATOM 1551 N N . ASP B 1 24 ? -11.352 15.984 16.453 1 96.75 24 ASP B N 1
ATOM 1552 C CA . ASP B 1 24 ? -12.406 16.75 15.781 1 96.75 24 ASP B CA 1
ATOM 1553 C C . ASP B 1 24 ? -12.344 18.219 16.172 1 96.75 24 ASP B C 1
ATOM 1555 O O . ASP B 1 24 ? -12.758 19.094 15.414 1 96.75 24 ASP B O 1
ATOM 1559 N N . ASP B 1 25 ? -11.984 18.422 17.375 1 95.38 25 ASP B N 1
ATOM 1560 C CA . ASP B 1 25 ? -11.789 19.766 17.891 1 95.38 25 ASP B CA 1
ATOM 1561 C C . ASP B 1 25 ? -10.859 19.75 19.109 1 95.38 25 ASP B C 1
ATOM 1563 O O . ASP B 1 25 ? -10.328 18.703 19.484 1 95.38 25 ASP B O 1
ATOM 1567 N N . LEU B 1 26 ? -10.617 21 19.688 1 92.62 26 LEU B N 1
ATOM 1568 C CA . LEU B 1 26 ? -9.672 21.141 20.781 1 92.62 26 LEU B CA 1
ATOM 1569 C C . LEU B 1 26 ? -10.133 20.359 22.016 1 92.62 26 LEU B C 1
ATOM 1571 O O . LEU B 1 26 ? -9.312 19.797 22.75 1 92.62 26 LEU B O 1
ATOM 1575 N N . GLU B 1 27 ? -11.406 20.391 22.219 1 94.94 27 GLU B N 1
ATOM 1576 C CA . GLU B 1 27 ? -11.938 19.656 23.359 1 94.94 27 GLU B CA 1
ATOM 1577 C C . GLU B 1 27 ? -11.68 18.172 23.234 1 94.94 27 GLU B C 1
ATOM 1579 O O . GLU B 1 27 ? -11.219 17.531 24.188 1 94.94 27 GLU B O 1
ATOM 1584 N N . ALA B 1 28 ? -11.898 17.594 22.094 1 96.25 28 ALA B N 1
ATOM 1585 C CA . ALA B 1 28 ? -11.688 16.172 21.812 1 96.25 28 ALA B CA 1
ATOM 1586 C C . ALA B 1 28 ? -10.203 15.805 21.922 1 96.25 28 ALA B C 1
ATOM 1588 O O . ALA B 1 28 ? -9.859 14.68 22.266 1 96.25 28 ALA B O 1
ATOM 1589 N N . ALA B 1 29 ? -9.336 16.781 21.672 1 94.12 29 ALA B N 1
ATOM 1590 C CA . ALA B 1 29 ? -7.891 16.547 21.688 1 94.12 29 ALA B CA 1
ATOM 1591 C C . ALA B 1 29 ? -7.359 16.438 23.109 1 94.12 29 ALA B C 1
ATOM 1593 O O . ALA B 1 29 ? -6.258 15.914 23.328 1 94.12 29 ALA B O 1
ATOM 1594 N N . GLY B 1 30 ? -8.164 16.922 24.047 1 93.69 30 GLY B N 1
ATOM 1595 C CA . GLY B 1 30 ? -7.664 16.938 25.406 1 93.69 30 GLY B CA 1
ATOM 1596 C C . GLY B 1 30 ? -6.355 17.688 25.562 1 93.69 30 GLY B C 1
ATOM 1597 O O . GLY B 1 30 ? -6.234 18.828 25.094 1 93.69 30 GLY B O 1
ATOM 1598 N N . ASP B 1 31 ? -5.281 17.094 26.219 1 93.12 31 ASP B N 1
ATOM 1599 C CA . ASP B 1 31 ? -4.02 17.766 26.5 1 93.12 31 ASP B CA 1
ATOM 1600 C C . ASP B 1 31 ? -2.902 17.219 25.609 1 93.12 31 ASP B C 1
ATOM 1602 O O . ASP B 1 31 ? -1.72 17.438 25.891 1 93.12 31 ASP B O 1
ATOM 1606 N N . ALA B 1 32 ? -3.322 16.609 24.594 1 94.25 32 ALA B N 1
ATOM 1607 C CA . ALA B 1 32 ? -2.303 16.062 23.703 1 94.25 32 ALA B CA 1
ATOM 1608 C C . ALA B 1 32 ? -1.356 17.141 23.203 1 94.25 32 ALA B C 1
ATOM 1610 O O . ALA B 1 32 ? -1.797 18.234 22.812 1 94.25 32 ALA B O 1
ATOM 1611 N N . PRO B 1 33 ? -0.099 16.875 23.25 1 95.31 33 PRO B N 1
ATOM 1612 C CA . PRO B 1 33 ? 0.875 17.906 22.875 1 95.31 33 PRO B CA 1
ATOM 1613 C C . PRO B 1 33 ? 0.93 18.156 21.375 1 95.31 33 PRO B C 1
ATOM 1615 O O . PRO B 1 33 ? 1.432 19.188 20.922 1 95.31 33 PRO B O 1
ATOM 1618 N N . ALA B 1 34 ? 0.485 17.203 20.562 1 96.38 34 ALA B N 1
ATOM 1619 C CA . ALA B 1 34 ? 0.472 17.312 19.094 1 96.38 34 ALA B CA 1
ATOM 1620 C C . ALA B 1 34 ? -0.849 16.812 18.516 1 96.38 34 ALA B C 1
ATOM 1622 O O . ALA B 1 34 ? -1.217 15.648 18.719 1 96.38 34 ALA B O 1
ATOM 1623 N N . ILE B 1 35 ? -1.523 17.703 17.781 1 95.94 35 ILE B N 1
ATOM 1624 C CA . ILE B 1 35 ? -2.857 17.344 17.312 1 95.94 35 ILE B CA 1
ATOM 1625 C C . ILE B 1 35 ? -3.021 17.766 15.859 1 95.94 35 ILE B C 1
ATOM 1627 O O . ILE B 1 35 ? -2.355 18.688 15.391 1 95.94 35 ILE B O 1
ATOM 1631 N N . VAL B 1 36 ? -3.805 17.031 15.141 1 96.94 36 VAL B N 1
ATOM 1632 C CA . VAL B 1 36 ? -4.258 17.406 13.805 1 96.94 36 VAL B CA 1
ATOM 1633 C C . VAL B 1 36 ? -5.758 17.703 13.836 1 96.94 36 VAL B C 1
ATOM 1635 O O . VAL B 1 36 ? -6.551 16.859 14.281 1 96.94 36 VAL B O 1
ATOM 1638 N N . LEU B 1 37 ? -6.133 18.859 13.352 1 96.94 37 LEU B N 1
ATOM 1639 C CA . LEU B 1 37 ? -7.527 19.281 13.359 1 96.94 37 LEU B CA 1
ATOM 1640 C C . LEU B 1 37 ? -8.07 19.391 11.945 1 96.94 37 LEU B C 1
ATOM 1642 O O . LEU B 1 37 ? -7.332 19.688 11.008 1 96.94 37 LEU B O 1
ATOM 1646 N N . PRO B 1 38 ? -9.406 19.203 11.812 1 97.88 38 PRO B N 1
ATOM 1647 C CA . PRO B 1 38 ? -10.016 19.469 10.508 1 97.88 38 PRO B CA 1
ATOM 1648 C C . PRO B 1 38 ? -9.836 20.922 10.07 1 97.88 38 PRO B C 1
ATOM 1650 O O . PRO B 1 38 ? -9.789 21.828 10.906 1 97.88 38 PRO B O 1
ATOM 1653 N N . LEU B 1 39 ? -9.828 21.062 8.82 1 97.81 39 LEU B N 1
ATOM 1654 C CA . LEU B 1 39 ? -9.539 22.359 8.227 1 97.81 39 LEU B CA 1
ATOM 1655 C C . LEU B 1 39 ? -10.461 23.438 8.805 1 97.81 39 LEU B C 1
ATOM 1657 O O . LEU B 1 39 ? -10 24.5 9.219 1 97.81 39 LEU B O 1
ATOM 1661 N N . ALA B 1 40 ? -11.719 23.141 8.859 1 96.88 40 ALA B N 1
ATOM 1662 C CA . ALA B 1 40 ? -12.695 24.125 9.336 1 96.88 40 ALA B CA 1
ATOM 1663 C C . ALA B 1 40 ? -12.414 24.531 10.781 1 96.88 40 ALA B C 1
ATOM 1665 O O . ALA B 1 40 ? -12.469 25.703 11.117 1 96.88 40 ALA B O 1
ATOM 1666 N N . VAL B 1 41 ? -12.117 23.578 11.594 1 96.62 41 VAL B N 1
ATOM 1667 C CA . VAL B 1 41 ? -11.836 23.812 13.008 1 96.62 41 VAL B CA 1
ATOM 1668 C C . VAL B 1 41 ? -10.531 24.594 13.148 1 96.62 41 VAL B C 1
ATOM 1670 O O . VAL B 1 41 ? -10.438 25.516 13.953 1 96.62 41 VAL B O 1
ATOM 1673 N N . TRP B 1 42 ? -9.531 24.219 12.383 1 96.56 42 TRP B N 1
ATOM 1674 C CA 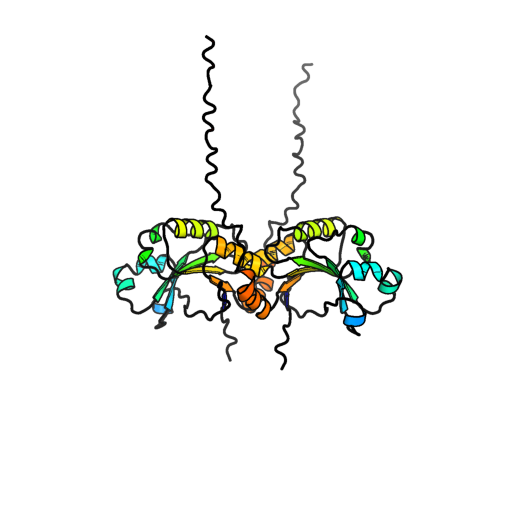. TRP B 1 42 ? -8.242 24.906 12.391 1 96.56 42 TRP B CA 1
ATOM 1675 C C . TRP B 1 42 ? -8.406 26.375 12.023 1 96.56 42 TRP B C 1
ATOM 1677 O O . TRP B 1 42 ? -7.824 27.25 12.672 1 96.56 42 TRP B O 1
ATOM 1687 N N . LEU B 1 43 ? -9.211 26.656 11.023 1 94.62 43 LEU B N 1
ATOM 1688 C CA . LEU B 1 43 ? -9.445 28.016 10.578 1 94.62 43 LEU B CA 1
ATOM 1689 C C . LEU B 1 43 ? -10.164 28.828 11.656 1 94.62 43 LEU B C 1
ATOM 1691 O O . LEU B 1 43 ? -9.891 30.016 11.828 1 94.62 43 LEU B O 1
ATOM 1695 N N . GLU B 1 44 ? -11.008 28.172 12.375 1 94.31 44 GLU B N 1
ATOM 1696 C CA . GLU B 1 44 ? -11.797 28.844 13.398 1 94.31 44 GLU B CA 1
ATOM 1697 C C . GLU B 1 44 ? -10.945 29.203 14.609 1 94.31 44 GLU B C 1
ATOM 1699 O O . GLU B 1 44 ? -11.242 30.172 15.32 1 94.31 44 GLU B O 1
ATOM 1704 N N . LEU B 1 45 ? -9.977 28.422 14.992 1 91.12 45 LEU B N 1
ATOM 1705 C CA . LEU B 1 45 ? -9.102 28.688 16.125 1 91.12 45 LEU B CA 1
ATOM 1706 C C . LEU B 1 45 ? -8.445 30.062 15.992 1 91.12 45 LEU B C 1
ATOM 1708 O O . LEU B 1 45 ? -8.188 30.734 17 1 91.12 45 LEU B O 1
ATOM 1712 N N . GLY B 1 46 ? -8.258 30.609 14.859 1 82.75 46 GLY B N 1
ATOM 1713 C CA . GLY B 1 46 ? -7.605 31.891 14.633 1 82.75 46 GLY B CA 1
ATOM 1714 C C . GLY B 1 46 ? -6.105 31.828 14.828 1 82.75 46 GLY B C 1
ATOM 1715 O O . GLY B 1 46 ? -5.59 30.922 15.484 1 82.75 46 GLY B O 1
ATOM 1716 N N . GLU B 1 47 ? -5.426 32.719 14.391 1 83.12 47 GLU B N 1
ATOM 1717 C CA . GLU B 1 47 ? -3.967 32.781 14.375 1 83.12 47 GLU B CA 1
ATOM 1718 C C . GLU B 1 47 ? -3.402 32.969 15.781 1 83.12 47 GLU B C 1
ATOM 1720 O O . GLU B 1 47 ? -2.396 32.375 16.141 1 83.12 47 GLU B O 1
ATOM 1725 N N . GLU B 1 48 ? -4.066 33.781 16.516 1 81.88 48 GLU B N 1
ATOM 1726 C CA . GLU B 1 48 ? -3.584 34.094 17.859 1 81.88 48 GLU B CA 1
ATOM 1727 C C . GLU B 1 48 ? -3.611 32.844 18.75 1 81.88 48 GLU B C 1
ATOM 1729 O O . GLU B 1 48 ? -2.678 32.625 19.531 1 81.88 48 GLU B O 1
ATOM 1734 N N . HIS B 1 49 ? -4.672 32.094 18.641 1 83.38 49 HIS B N 1
ATOM 1735 C CA . HIS B 1 49 ? -4.797 30.891 19.438 1 83.38 49 HIS B CA 1
ATOM 1736 C C . HIS B 1 49 ? -3.762 29.859 19.031 1 83.38 49 HIS B C 1
ATOM 1738 O O . HIS B 1 49 ? -3.146 29.203 19.875 1 83.38 49 HIS B O 1
ATOM 1744 N N . ARG B 1 50 ? -3.49 29.766 17.797 1 81.12 50 ARG B N 1
ATOM 1745 C CA . ARG B 1 50 ? -2.549 28.781 17.297 1 81.12 50 ARG B CA 1
ATOM 1746 C C . ARG B 1 50 ? -1.118 29.125 17.688 1 81.12 50 ARG B C 1
ATOM 1748 O O . ARG B 1 50 ? -0.329 28.25 18.031 1 81.12 50 ARG B O 1
ATOM 1755 N N . ARG B 1 51 ? -0.85 30.375 17.797 1 80.12 51 ARG B N 1
ATOM 1756 C CA . ARG B 1 51 ? 0.494 30.859 18.109 1 80.12 51 ARG B CA 1
ATOM 1757 C C . ARG B 1 51 ? 0.764 30.766 19.609 1 80.12 51 ARG B C 1
ATOM 1759 O O . ARG B 1 51 ? 1.903 30.547 20.031 1 80.12 51 ARG B O 1
ATOM 1766 N N . SER B 1 52 ? -0.312 30.969 20.234 1 81.19 52 SER B N 1
ATOM 1767 C CA . SER B 1 52 ? -0.142 31.016 21.688 1 81.19 52 SER B CA 1
ATOM 1768 C C . SER B 1 52 ? -0.156 29.625 22.281 1 81.19 52 SER B C 1
ATOM 1770 O O . SER B 1 52 ? 0.194 29.438 23.453 1 81.19 52 SER B O 1
ATOM 1772 N N . SER B 1 53 ? -0.519 28.672 21.438 1 82.88 53 SER B N 1
ATOM 1773 C CA . SER B 1 53 ? -0.612 27.297 21.938 1 82.88 53 SER B CA 1
ATOM 1774 C C . SER B 1 53 ? 0.768 26.656 22.047 1 82.88 53 SER B C 1
ATOM 1776 O O . SER B 1 53 ? 1.65 26.922 21.234 1 82.88 53 SER B O 1
ATOM 1778 N N . ASN B 1 54 ? 0.994 25.891 23.141 1 88.25 54 ASN B N 1
ATOM 1779 C CA . ASN B 1 54 ? 2.221 25.109 23.312 1 88.25 54 ASN B CA 1
ATOM 1780 C C . ASN B 1 54 ? 2.145 23.781 22.562 1 88.25 54 ASN B C 1
ATOM 1782 O O . ASN B 1 54 ? 3.098 23 22.578 1 88.25 54 ASN B O 1
ATOM 1786 N N . ARG B 1 55 ? 1.036 23.578 21.984 1 92.12 55 ARG B N 1
ATOM 1787 C CA . ARG B 1 55 ? 0.823 22.344 21.234 1 92.12 55 ARG B CA 1
ATOM 1788 C C . ARG B 1 55 ? 1.226 22.5 19.781 1 92.12 55 ARG B C 1
ATOM 1790 O O . ARG B 1 55 ? 1.127 23.594 19.219 1 92.12 55 ARG B O 1
ATOM 1797 N N . ARG B 1 56 ? 1.752 21.5 19.203 1 93.88 56 ARG B N 1
ATOM 1798 C CA . ARG B 1 56 ? 1.884 21.438 17.75 1 93.88 56 ARG B CA 1
ATOM 1799 C C . ARG B 1 56 ? 0.543 21.125 17.094 1 93.88 56 ARG B C 1
ATOM 1801 O O . ARG B 1 56 ? -0.057 20.078 17.359 1 93.88 56 ARG B O 1
ATOM 1808 N N . ILE B 1 57 ? 0.098 22.031 16.25 1 95.06 57 ILE B N 1
ATOM 1809 C CA . ILE B 1 57 ? -1.228 21.875 15.664 1 95.06 57 ILE B CA 1
ATOM 1810 C C . ILE B 1 57 ? -1.107 21.766 14.148 1 95.06 57 ILE B C 1
ATOM 1812 O O . ILE B 1 57 ? -0.625 22.688 13.484 1 95.06 57 ILE B O 1
ATOM 1816 N N . GLY B 1 58 ? -1.479 20.609 13.672 1 96.94 58 GLY B N 1
ATOM 1817 C CA . GLY B 1 58 ? -1.582 20.391 12.234 1 96.94 58 GLY B CA 1
ATOM 1818 C C . GLY B 1 58 ? -3.004 20.5 11.719 1 96.94 58 GLY B C 1
ATOM 1819 O O . GLY B 1 58 ? -3.939 20.703 12.492 1 96.94 58 GLY B O 1
ATOM 1820 N N . VAL B 1 59 ? -3.09 20.406 10.414 1 97.94 59 VAL B N 1
ATOM 1821 C CA . VAL B 1 59 ? -4.395 20.547 9.773 1 97.94 59 VAL B CA 1
ATOM 1822 C C . VAL B 1 59 ? -4.664 19.344 8.867 1 97.94 59 VAL B C 1
ATOM 1824 O O . VAL B 1 59 ? -3.771 18.906 8.141 1 97.94 59 VAL B O 1
ATOM 1827 N N . SER B 1 60 ? -5.832 18.781 8.93 1 97.56 60 SER B N 1
ATOM 1828 C CA . SER B 1 60 ? -6.309 17.75 8.016 1 97.56 60 SER B CA 1
ATOM 1829 C C . SER B 1 60 ? -7.219 18.344 6.941 1 97.56 60 SER B C 1
ATOM 1831 O O . SER B 1 60 ? -8.133 19.109 7.246 1 97.56 60 SER B O 1
ATOM 1833 N N . VAL B 1 61 ? -6.965 18.016 5.723 1 97 61 VAL B N 1
ATOM 1834 C CA . VAL B 1 61 ? -7.75 18.5 4.59 1 97 61 VAL B CA 1
ATOM 1835 C C . VAL B 1 61 ? -8.398 17.312 3.873 1 97 61 VAL B C 1
ATOM 1837 O O . VAL B 1 61 ? -7.711 16.391 3.432 1 97 61 VAL B O 1
ATOM 1840 N N . SER B 1 62 ? -9.68 17.359 3.727 1 92.75 62 SER B N 1
ATOM 1841 C CA . SER B 1 62 ? -10.414 16.328 2.992 1 92.75 62 SER B CA 1
ATOM 1842 C C . SER B 1 62 ? -10.273 16.531 1.486 1 92.75 62 SER B C 1
ATOM 1844 O O . SER B 1 62 ? -9.984 17.625 1.021 1 92.75 62 SER B O 1
ATOM 1846 N N . PRO B 1 63 ? -10.5 15.484 0.774 1 88.94 63 PRO B N 1
ATOM 1847 C CA . PRO B 1 63 ? -10.336 15.578 -0.679 1 88.94 63 PRO B CA 1
ATOM 1848 C C . PRO B 1 63 ? -11.195 16.672 -1.299 1 88.94 63 PRO B C 1
ATOM 1850 O O . PRO B 1 63 ? -10.766 17.344 -2.238 1 88.94 63 PRO B O 1
ATOM 1853 N N . GLY B 1 64 ? -12.328 16.922 -0.793 1 90.38 64 GLY B N 1
ATOM 1854 C CA . GLY B 1 64 ? -13.258 17.875 -1.374 1 90.38 64 GLY B CA 1
ATOM 1855 C C . GLY B 1 64 ? -13.008 19.297 -0.923 1 90.38 64 GLY B C 1
ATOM 1856 O O . GLY B 1 64 ? -13.617 20.234 -1.451 1 90.38 64 GLY B O 1
ATOM 1857 N N . GLU B 1 65 ? -12.148 19.484 -0.037 1 94.81 65 GLU B N 1
ATOM 1858 C CA . GLU B 1 65 ? -11.891 20.797 0.513 1 94.81 65 GLU B CA 1
ATOM 1859 C C . GLU B 1 65 ? -10.812 21.531 -0.291 1 94.81 65 GLU B C 1
ATOM 1861 O O . GLU B 1 65 ? -9.891 20.906 -0.812 1 94.81 65 GLU B O 1
ATOM 1866 N N . LYS B 1 66 ? -10.961 22.844 -0.353 1 95.62 66 LYS B N 1
ATOM 1867 C CA . LYS B 1 66 ? -9.945 23.688 -0.988 1 95.62 66 LYS B CA 1
ATOM 1868 C C . LYS B 1 66 ? -8.852 24.062 0.001 1 95.62 66 LYS B C 1
ATOM 1870 O O . LYS B 1 66 ? -9.117 24.25 1.188 1 95.62 66 LYS B O 1
ATOM 1875 N N . ILE B 1 67 ? -7.66 24.141 -0.528 1 97.31 67 ILE B N 1
ATOM 1876 C CA . ILE B 1 67 ? -6.535 24.453 0.348 1 97.31 67 ILE B CA 1
ATOM 1877 C C . ILE B 1 67 ? -6.258 25.953 0.329 1 97.31 67 ILE B C 1
ATOM 1879 O O . ILE B 1 67 ? -5.391 26.438 1.058 1 97.31 67 ILE B O 1
ATOM 1883 N N . ASP B 1 68 ? -6.98 26.812 -0.327 1 97.06 68 ASP B N 1
ATOM 1884 C CA . ASP B 1 68 ? -6.746 28.234 -0.516 1 97.06 68 ASP B CA 1
ATOM 1885 C C . ASP B 1 68 ? -6.625 28.953 0.826 1 97.06 68 ASP B C 1
ATOM 1887 O O . ASP B 1 68 ? -5.73 29.781 1.014 1 97.06 68 ASP B O 1
ATOM 1891 N N . PRO B 1 69 ? -7.469 28.641 1.715 1 96.62 69 PRO B N 1
ATOM 1892 C CA . PRO B 1 69 ? -7.422 29.359 2.99 1 96.62 69 PRO B CA 1
ATOM 1893 C C . PRO B 1 69 ? -6.117 29.125 3.75 1 96.62 69 PRO B C 1
ATOM 1895 O O . PRO B 1 69 ? -5.785 29.891 4.656 1 96.62 69 PRO B O 1
ATOM 1898 N N . LEU B 1 70 ? -5.457 28.094 3.428 1 97 70 LEU B N 1
ATOM 1899 C CA . LEU B 1 70 ? -4.223 27.766 4.129 1 97 70 LEU B CA 1
ATOM 1900 C C . LEU B 1 70 ? -3.047 28.547 3.555 1 97 70 LEU B C 1
ATOM 1902 O O . LEU B 1 70 ? -2.012 28.703 4.211 1 97 70 LEU B O 1
ATOM 1906 N N . LEU B 1 71 ? -3.148 29 2.328 1 96.69 71 LEU B N 1
ATOM 1907 C CA . LEU B 1 71 ? -2.002 29.484 1.562 1 96.69 71 LEU B CA 1
ATOM 1908 C C . LEU B 1 71 ? -1.387 30.719 2.215 1 96.69 71 LEU B C 1
ATOM 1910 O O . LEU B 1 71 ? -0.175 30.922 2.133 1 96.69 71 LEU B O 1
ATOM 1914 N N . GLY B 1 72 ? -2.1 31.484 2.896 1 94.19 72 GLY B N 1
ATOM 1915 C CA . GLY B 1 72 ? -1.592 32.656 3.582 1 94.19 72 GLY B CA 1
ATOM 1916 C C . GLY B 1 72 ? -0.96 32.344 4.926 1 94.19 72 GLY B C 1
ATOM 1917 O O . GLY B 1 72 ? -0.411 33.219 5.586 1 94.19 72 GLY B O 1
ATOM 1918 N N . HIS B 1 73 ? -1.001 31.078 5.332 1 94.81 73 HIS B N 1
ATOM 1919 C CA . HIS B 1 73 ? -0.562 30.719 6.672 1 94.81 73 HIS B CA 1
ATOM 1920 C C . HIS B 1 73 ? 0.492 29.625 6.629 1 94.81 73 HIS B C 1
ATOM 1922 O O . HIS B 1 73 ? 0.805 29.016 7.652 1 94.81 73 HIS B O 1
ATOM 1928 N N . LEU B 1 74 ? 1.047 29.312 5.535 1 96 74 LEU B N 1
ATOM 1929 C CA . LEU B 1 74 ? 1.863 28.125 5.332 1 96 74 LEU B CA 1
ATOM 1930 C C . LEU B 1 74 ? 3.086 28.141 6.242 1 96 74 LEU B C 1
ATOM 1932 O O . LEU B 1 74 ? 3.529 27.094 6.715 1 96 74 LEU B O 1
ATOM 1936 N N . ASP B 1 75 ? 3.572 29.281 6.586 1 93.56 75 ASP B N 1
ATOM 1937 C CA . ASP B 1 75 ? 4.785 29.391 7.391 1 93.56 75 ASP B CA 1
ATOM 1938 C C . ASP B 1 75 ? 4.52 29.016 8.844 1 93.56 75 ASP B C 1
ATOM 1940 O O . ASP B 1 75 ? 5.453 28.719 9.594 1 93.56 75 ASP B O 1
ATOM 1944 N N . SER B 1 76 ? 3.289 29.016 9.211 1 91.88 76 SER B N 1
ATOM 1945 C CA . SER B 1 76 ? 2.955 28.781 10.609 1 91.88 76 SER B CA 1
ATOM 1946 C C . SER B 1 76 ? 2.447 27.359 10.828 1 91.88 76 SER B C 1
ATOM 1948 O O . SER B 1 76 ? 2.154 26.969 11.953 1 91.88 76 SER B O 1
ATOM 1950 N N . ILE B 1 77 ? 2.32 26.578 9.828 1 94.81 77 ILE B N 1
ATOM 1951 C CA . ILE B 1 77 ? 1.761 25.234 9.914 1 94.81 77 ILE B CA 1
ATOM 1952 C C . ILE B 1 77 ? 2.887 24.203 9.883 1 94.81 77 ILE B C 1
ATOM 1954 O O . ILE B 1 77 ? 3.727 24.219 8.984 1 94.81 77 ILE B O 1
ATOM 1958 N N . ALA B 1 78 ? 2.93 23.344 10.875 1 93.94 78 ALA B N 1
ATOM 1959 C CA . ALA B 1 78 ? 3.994 22.344 10.945 1 93.94 78 ALA B CA 1
ATOM 1960 C C . ALA B 1 78 ? 3.615 21.094 10.164 1 93.94 78 ALA B C 1
ATOM 1962 O O . ALA B 1 78 ? 4.488 20.375 9.656 1 93.94 78 ALA B O 1
ATOM 1963 N N . LEU B 1 79 ? 2.326 20.812 10.023 1 97.56 79 LEU B N 1
ATOM 1964 C CA . LEU B 1 79 ? 1.858 19.562 9.414 1 97.56 79 LEU B CA 1
ATOM 1965 C C . LEU B 1 79 ? 0.534 19.781 8.695 1 97.56 79 LEU B C 1
ATOM 1967 O O . LEU B 1 79 ? -0.397 20.359 9.258 1 97.56 79 LEU B O 1
ATOM 1971 N N . ILE B 1 80 ? 0.508 19.406 7.477 1 98.44 80 ILE B N 1
ATOM 1972 C CA . ILE B 1 80 ? -0.738 19.281 6.727 1 98.44 80 ILE B CA 1
ATOM 1973 C C . ILE B 1 80 ? -0.973 17.828 6.332 1 98.44 80 ILE B C 1
ATOM 1975 O O . ILE B 1 80 ? -0.141 17.219 5.656 1 98.44 80 ILE B O 1
ATOM 1979 N N . ALA B 1 81 ? -2.07 17.312 6.766 1 97.06 81 ALA B N 1
ATOM 1980 C CA . ALA B 1 81 ? -2.494 15.961 6.402 1 97.06 81 ALA B CA 1
ATOM 1981 C C . ALA B 1 81 ? -3.549 15.992 5.301 1 97.06 81 ALA B C 1
ATOM 1983 O O . ALA B 1 81 ? -4.645 16.531 5.496 1 97.06 81 ALA B O 1
ATOM 1984 N N . LEU B 1 82 ? -3.184 15.5 4.18 1 95.56 82 LEU B N 1
ATOM 1985 C CA . LEU B 1 82 ? -4.141 15.375 3.088 1 95.56 82 LEU B CA 1
ATOM 1986 C C . LEU B 1 82 ? -4.77 13.984 3.076 1 95.56 82 LEU B C 1
ATOM 1988 O O . LEU B 1 82 ? -4.059 12.977 3.062 1 95.56 82 LEU B O 1
ATOM 1992 N N . GLN B 1 83 ? -6.078 13.945 3.021 1 91.06 83 GLN B N 1
ATOM 1993 C CA . GLN B 1 83 ? -6.809 12.68 3.115 1 91.06 83 GLN B CA 1
ATOM 1994 C C . GLN B 1 83 ? -7.008 12.055 1.738 1 91.06 83 GLN B C 1
ATOM 1996 O O . GLN B 1 83 ? -7.328 12.75 0.774 1 91.06 83 GLN B O 1
ATOM 2001 N N . PHE B 1 84 ? -6.691 10.781 1.666 1 84.06 84 PHE B N 1
ATOM 2002 C CA . PHE B 1 84 ? -6.984 9.961 0.497 1 84.06 84 PHE B CA 1
ATOM 2003 C C . PHE B 1 84 ? -8.109 8.977 0.793 1 84.06 84 PHE B C 1
ATOM 2005 O O . PHE B 1 84 ? -7.902 7.977 1.484 1 84.06 84 PHE B O 1
ATOM 2012 N N . PRO B 1 85 ? -9.258 9.305 0.331 1 71.88 85 PRO B N 1
ATOM 2013 C CA . PRO B 1 85 ? -10.32 8.32 0.518 1 71.88 85 PRO B CA 1
ATOM 2014 C C . PRO B 1 85 ? -10.109 7.059 -0.318 1 71.88 85 PRO B C 1
ATOM 2016 O O . PRO B 1 85 ? -9.25 7.039 -1.204 1 71.88 85 PRO B O 1
ATOM 2019 N N . VAL B 1 86 ? -10.945 6.051 0.077 1 62.81 86 VAL B N 1
ATOM 2020 C CA . VAL B 1 86 ? -10.977 4.875 -0.791 1 62.81 86 VAL B CA 1
ATOM 2021 C C . VAL B 1 86 ? -11.445 5.281 -2.188 1 62.81 86 VAL B C 1
ATOM 2023 O O . VAL B 1 86 ? -12.367 6.086 -2.332 1 62.81 86 VAL B O 1
ATOM 2026 N N . PHE B 1 87 ? -10.734 4.891 -3.291 1 61.91 87 PHE B N 1
ATOM 2027 C CA . PHE B 1 87 ? -10.977 5.191 -4.695 1 61.91 87 PHE B CA 1
ATOM 2028 C C . PHE B 1 87 ? -10.602 6.633 -5.012 1 61.91 87 PHE B C 1
ATOM 2030 O O . PHE B 1 87 ? -11.289 7.305 -5.785 1 61.91 87 PHE B O 1
ATOM 2037 N N . ASN B 1 88 ? -9.688 7.016 -4.352 1 60.5 88 ASN B N 1
ATOM 2038 C CA . ASN B 1 88 ? -9.219 8.391 -4.449 1 60.5 88 ASN B CA 1
ATOM 2039 C C . ASN B 1 88 ? -9.016 8.812 -5.902 1 60.5 88 ASN B C 1
ATOM 2041 O O . ASN B 1 88 ? -8.43 8.07 -6.691 1 60.5 88 ASN B O 1
ATOM 2045 N N . ASP B 1 89 ? -9.703 9.914 -6.387 1 60.56 89 ASP B N 1
ATOM 2046 C CA . ASP B 1 89 ? -9.57 10.477 -7.727 1 60.56 89 ASP B CA 1
ATOM 2047 C C . ASP B 1 89 ? -8.344 11.383 -7.824 1 60.56 89 ASP B C 1
ATOM 2049 O O . ASP B 1 89 ? -8.234 12.18 -8.758 1 60.56 89 ASP B O 1
ATOM 2053 N N . GLY B 1 90 ? -7.441 11.273 -6.984 1 72.5 90 GLY B N 1
ATOM 2054 C CA . GLY B 1 90 ? -6.156 11.945 -7.137 1 72.5 90 GLY B CA 1
ATOM 2055 C C . GLY B 1 90 ? -6.18 13.391 -6.691 1 72.5 90 GLY B C 1
ATOM 2056 O O . GLY B 1 90 ? -5.152 14.07 -6.715 1 72.5 90 GLY B O 1
ATOM 2057 N N . ARG B 1 91 ? -7.273 13.977 -6.109 1 82.62 91 ARG B N 1
ATOM 2058 C CA . ARG B 1 91 ? -7.379 15.391 -5.766 1 82.62 91 ARG B CA 1
ATOM 2059 C C . ARG B 1 91 ? -6.344 15.773 -4.715 1 82.62 91 ARG B C 1
ATOM 2061 O O . ARG B 1 91 ? -5.793 16.875 -4.754 1 82.62 91 ARG B O 1
ATOM 2068 N N . SER B 1 92 ? -6.016 14.867 -3.857 1 91 92 SER B N 1
ATOM 2069 C CA . SER B 1 92 ? -5.043 15.164 -2.811 1 91 92 SER B CA 1
ATOM 2070 C C . SER B 1 92 ? -3.629 15.242 -3.373 1 91 92 SER B C 1
ATOM 2072 O O . SER B 1 92 ? -2.777 15.953 -2.834 1 91 92 SER B O 1
ATOM 2074 N N . TYR B 1 93 ? -3.451 14.656 -4.555 1 88.94 93 TYR B N 1
ATOM 2075 C CA . TYR B 1 93 ? -2.154 14.805 -5.203 1 88.94 93 TYR B CA 1
ATOM 2076 C C . TYR B 1 93 ? -1.974 16.219 -5.746 1 88.94 93 TYR B C 1
ATOM 2078 O O . TYR B 1 93 ? -0.903 16.812 -5.602 1 88.94 93 TYR B O 1
ATOM 2086 N N . SER B 1 94 ? -2.994 16.656 -6.332 1 89.62 94 SER B N 1
ATOM 2087 C CA . SER B 1 94 ? -2.932 18.016 -6.875 1 89.62 94 SER B CA 1
ATOM 2088 C C . SER B 1 94 ? -2.732 19.047 -5.77 1 89.62 94 SER B C 1
ATOM 2090 O O . SER B 1 94 ? -1.988 20.016 -5.945 1 89.62 94 SER B O 1
ATOM 2092 N N . LYS B 1 95 ? -3.34 18.875 -4.691 1 95.88 95 LYS B N 1
ATOM 2093 C CA . LYS B 1 95 ? -3.168 19.781 -3.555 1 95.88 95 LYS B CA 1
ATOM 2094 C C . LYS B 1 95 ? -1.722 19.781 -3.068 1 95.88 95 LYS B C 1
ATOM 2096 O O . LYS B 1 95 ? -1.171 20.828 -2.74 1 95.88 95 LYS B O 1
ATOM 2101 N N . ALA B 1 96 ? -1.191 18.594 -3.029 1 96.06 96 ALA B N 1
ATOM 2102 C CA . ALA B 1 96 ? 0.2 18.469 -2.605 1 96.06 96 ALA B CA 1
ATOM 2103 C C . ALA B 1 96 ? 1.124 19.281 -3.502 1 96.06 96 ALA B C 1
ATOM 2105 O O . ALA B 1 96 ? 1.99 20.016 -3.012 1 96.06 96 ALA B O 1
ATOM 2106 N N . GLU B 1 97 ? 0.884 19.219 -4.742 1 92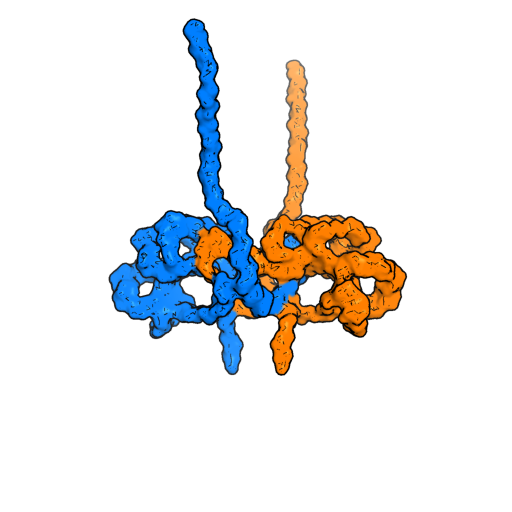.88 97 GLU B N 1
ATOM 2107 C CA . GLU B 1 97 ? 1.694 19.953 -5.703 1 92.88 97 GLU B CA 1
ATOM 2108 C C . GLU B 1 97 ? 1.572 21.453 -5.488 1 92.88 97 GLU B C 1
ATOM 2110 O O . GLU B 1 97 ? 2.576 22.172 -5.488 1 92.88 97 GLU B O 1
ATOM 2115 N N . ILE B 1 98 ? 0.433 21.922 -5.367 1 95.81 98 ILE B N 1
ATOM 2116 C CA . ILE B 1 98 ? 0.184 23.344 -5.16 1 95.81 98 ILE B CA 1
ATOM 2117 C C . ILE B 1 98 ? 0.85 23.797 -3.863 1 95.81 98 ILE B C 1
ATOM 2119 O O . ILE B 1 98 ? 1.521 24.828 -3.836 1 95.81 98 ILE B O 1
ATOM 2123 N N . LEU B 1 99 ? 0.695 23.047 -2.795 1 97.75 99 LEU B N 1
ATOM 2124 C CA . LEU B 1 99 ? 1.265 23.406 -1.499 1 97.75 99 LEU B CA 1
ATOM 2125 C C . LEU B 1 99 ? 2.781 23.531 -1.588 1 97.75 99 LEU B C 1
ATOM 2127 O O . LEU B 1 99 ? 3.365 24.469 -1.051 1 97.75 99 LEU B O 1
ATOM 2131 N N . ARG B 1 100 ? 3.385 22.609 -2.271 1 97.25 100 ARG B N 1
ATOM 2132 C CA . ARG B 1 100 ? 4.836 22.688 -2.424 1 97.25 100 ARG B CA 1
ATOM 2133 C C . ARG B 1 100 ? 5.234 23.844 -3.322 1 97.25 100 ARG B C 1
ATOM 2135 O O . ARG B 1 100 ? 6.191 24.562 -3.029 1 97.25 100 ARG B O 1
ATOM 2142 N N . ARG B 1 101 ? 4.5 24.031 -4.336 1 95.25 101 ARG B N 1
ATOM 2143 C CA . ARG B 1 101 ? 4.766 25.156 -5.234 1 95.25 101 ARG B CA 1
ATOM 2144 C C . ARG B 1 101 ? 4.648 26.484 -4.5 1 95.25 101 ARG B C 1
ATOM 2146 O O . ARG B 1 101 ? 5.406 27.422 -4.773 1 95.25 101 ARG B O 1
ATOM 2153 N N . GLU B 1 102 ? 3.752 26.547 -3.637 1 97.19 102 GLU B N 1
ATOM 2154 C CA . GLU B 1 102 ? 3.494 27.781 -2.891 1 97.19 102 GLU B CA 1
ATOM 2155 C C . GLU B 1 102 ? 4.438 27.906 -1.698 1 97.19 102 GLU B C 1
ATOM 2157 O O . GLU B 1 102 ? 4.305 28.828 -0.893 1 97.19 102 GLU B O 1
ATOM 2162 N N . GLY B 1 103 ? 5.324 26.922 -1.489 1 96.38 103 GLY B N 1
ATOM 2163 C CA . GLY B 1 103 ? 6.438 27.109 -0.572 1 96.38 103 GLY B CA 1
ATOM 2164 C C . GLY B 1 103 ? 6.211 26.453 0.778 1 96.38 103 GLY B C 1
ATOM 2165 O O . GLY B 1 103 ? 6.898 26.766 1.752 1 96.38 103 GLY B O 1
ATOM 2166 N N . PHE B 1 104 ? 5.23 25.578 0.939 1 97.81 104 PHE B N 1
ATOM 2167 C CA . PHE B 1 104 ? 5.047 24.906 2.217 1 97.81 104 PHE B CA 1
ATOM 2168 C C . PHE B 1 104 ? 6.273 24.062 2.568 1 97.81 104 PHE B C 1
ATOM 2170 O O . PHE B 1 104 ? 6.617 23.125 1.849 1 97.81 104 PHE B O 1
ATOM 2177 N N . ALA B 1 105 ? 6.773 24.344 3.73 1 96.5 105 ALA B N 1
ATOM 2178 C CA . ALA B 1 105 ? 8.023 23.688 4.133 1 96.5 105 ALA B CA 1
ATOM 2179 C C . ALA B 1 105 ? 7.781 22.703 5.266 1 96.5 105 ALA B C 1
ATOM 2181 O O . ALA B 1 105 ? 8.703 21.984 5.676 1 96.5 105 ALA B O 1
ATOM 2182 N N . GLY B 1 106 ? 6.609 22.656 5.797 1 97 106 GLY B N 1
A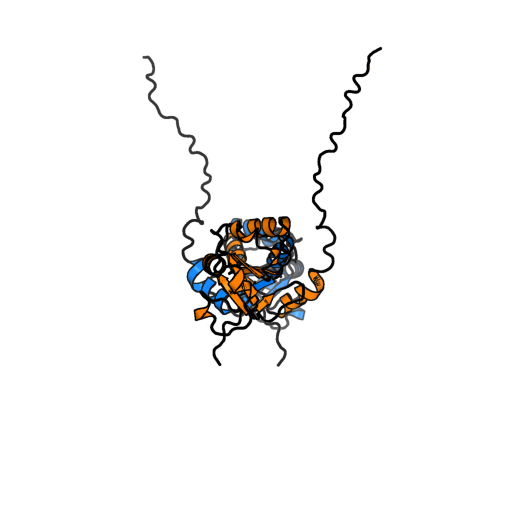TOM 2183 C CA . GLY B 1 106 ? 6.289 21.719 6.867 1 97 106 GLY B CA 1
ATOM 2184 C C . GLY B 1 106 ? 6.094 20.297 6.379 1 97 106 GLY B C 1
ATOM 2185 O O . GLY B 1 106 ? 6.379 19.984 5.219 1 97 106 GLY B O 1
ATOM 2186 N N . GLU B 1 107 ? 5.633 19.422 7.285 1 97.5 107 GLU B N 1
ATOM 2187 C CA . GLU B 1 107 ? 5.379 18.031 6.938 1 97.5 107 GLU B CA 1
ATOM 2188 C C . GLU B 1 107 ? 4.07 17.891 6.168 1 97.5 107 GLU B C 1
ATOM 2190 O O . GLU B 1 107 ? 3.021 18.344 6.617 1 97.5 107 GLU B O 1
ATOM 2195 N N . LEU B 1 108 ? 4.215 17.359 5 1 97.69 108 LEU B N 1
ATOM 2196 C CA . LEU B 1 108 ? 3.049 16.984 4.219 1 97.69 108 LEU B CA 1
ATOM 2197 C C . LEU B 1 108 ? 2.795 15.477 4.328 1 97.69 108 LEU B C 1
ATOM 2199 O O . LEU B 1 108 ? 3.629 14.672 3.912 1 97.69 108 LEU B O 1
ATOM 2203 N N . ARG B 1 109 ? 1.64 15.133 4.855 1 95.31 109 ARG B N 1
ATOM 2204 C CA . ARG B 1 109 ? 1.343 13.742 5.195 1 95.31 109 ARG B CA 1
ATOM 2205 C C . ARG B 1 109 ? 0.156 13.219 4.395 1 95.31 109 ARG B C 1
ATOM 2207 O O . ARG B 1 109 ? -0.885 13.875 4.316 1 95.31 109 ARG B O 1
ATOM 2214 N N . ALA B 1 110 ? 0.355 12.078 3.785 1 91.19 110 ALA B N 1
ATOM 2215 C CA . ALA B 1 110 ? -0.749 11.352 3.158 1 91.19 110 ALA B CA 1
ATOM 2216 C C . ALA B 1 110 ? -1.449 10.445 4.164 1 91.19 110 ALA B C 1
ATOM 2218 O O . ALA B 1 110 ? -0.798 9.664 4.863 1 91.19 110 ALA B O 1
ATOM 2219 N N . VAL B 1 111 ? -2.73 10.68 4.211 1 87.69 111 VAL B N 1
ATOM 2220 C CA . VAL B 1 111 ? -3.521 9.867 5.137 1 87.69 111 VAL B CA 1
ATOM 2221 C C . VAL B 1 111 ? -4.641 9.164 4.375 1 87.69 111 VAL B C 1
ATOM 2223 O O . VAL B 1 111 ? -5.363 9.789 3.598 1 87.69 111 VAL B O 1
ATOM 2226 N N . GLY B 1 112 ? -4.805 7.918 4.66 1 77.12 112 GLY B N 1
ATOM 2227 C CA . GLY B 1 112 ? -5.895 7.184 4.043 1 77.12 112 GLY B CA 1
ATOM 2228 C C . GLY B 1 112 ? -5.527 5.758 3.676 1 77.12 112 GLY B C 1
ATOM 2229 O O . GLY B 1 112 ? -4.484 5.254 4.098 1 77.12 112 GLY B O 1
ATOM 2230 N N . ASP B 1 113 ? -6.465 5.152 2.986 1 69.25 113 ASP B N 1
ATOM 2231 C CA . ASP B 1 113 ? -6.348 3.752 2.592 1 69.25 113 ASP B CA 1
ATOM 2232 C C . ASP B 1 113 ? -5.645 3.619 1.244 1 69.25 113 ASP B C 1
ATOM 2234 O O . ASP B 1 113 ? -6.137 2.934 0.345 1 69.25 113 ASP B O 1
ATOM 2238 N N . VAL B 1 114 ? -4.52 4.281 1.161 1 67 114 VAL B N 1
ATOM 2239 C CA . VAL B 1 114 ? -3.822 4.383 -0.116 1 67 114 VAL B CA 1
ATOM 2240 C C . VAL B 1 114 ? -3.467 2.984 -0.621 1 67 114 VAL B C 1
ATOM 2242 O O . VAL B 1 114 ? -3.564 2.707 -1.818 1 67 114 VAL B O 1
ATOM 2245 N N . LEU B 1 115 ? -3.109 2.043 0.312 1 62.16 115 LEU B N 1
ATOM 2246 C CA . LEU B 1 115 ? -2.793 0.665 -0.05 1 62.16 115 LEU B CA 1
ATOM 2247 C C . LEU B 1 115 ? -4.035 -0.062 -0.558 1 62.16 115 LEU B C 1
ATOM 2249 O O . LEU B 1 115 ? -3.947 -0.884 -1.473 1 62.16 115 LEU B O 1
ATOM 2253 N N . ILE B 1 116 ? -5.094 0.329 -0.078 1 65.19 116 ILE B N 1
ATOM 2254 C CA . ILE B 1 116 ? -6.348 -0.303 -0.476 1 65.19 116 ILE B CA 1
ATOM 2255 C C . ILE B 1 116 ? -6.672 0.064 -1.922 1 65.19 116 ILE B C 1
ATOM 2257 O O . ILE B 1 116 ? -7.117 -0.784 -2.699 1 65.19 116 ILE B O 1
ATOM 2261 N N . ASP B 1 117 ? -6.434 1.304 -2.256 1 68.06 117 ASP B N 1
ATOM 2262 C CA . ASP B 1 117 ? -6.695 1.718 -3.629 1 68.06 117 ASP B CA 1
ATOM 2263 C C . ASP B 1 117 ? -5.883 0.886 -4.617 1 68.06 117 ASP B C 1
ATOM 2265 O O . ASP B 1 117 ? -6.387 0.5 -5.676 1 68.06 117 ASP B O 1
ATOM 2269 N N . GLN B 1 118 ? -4.652 0.737 -4.266 1 70.62 118 GLN B N 1
ATOM 2270 C CA . GLN B 1 118 ? -3.807 -0.101 -5.109 1 70.62 118 GLN B CA 1
ATOM 2271 C C . GLN B 1 118 ? -4.355 -1.522 -5.199 1 70.62 118 GLN B C 1
ATOM 2273 O O . GLN B 1 118 ? -4.352 -2.127 -6.273 1 70.62 118 GLN B O 1
ATOM 2278 N N . ALA B 1 119 ? -4.773 -2.021 -4.043 1 72.12 119 ALA B N 1
ATOM 2279 C CA . ALA B 1 119 ? -5.348 -3.365 -4.004 1 72.12 119 ALA B CA 1
ATOM 2280 C C . ALA B 1 119 ? -6.59 -3.455 -4.887 1 72.12 119 ALA B C 1
ATOM 2282 O O . ALA B 1 119 ? -6.781 -4.445 -5.602 1 72.12 119 ALA B O 1
ATOM 2283 N N . VAL B 1 120 ? -7.34 -2.432 -4.898 1 70.56 120 VAL B N 1
ATOM 2284 C CA . VAL B 1 120 ? -8.555 -2.398 -5.707 1 70.56 120 VAL B CA 1
ATOM 2285 C C . VAL B 1 120 ? -8.188 -2.402 -7.191 1 70.56 120 VAL B C 1
ATOM 2287 O O . VAL B 1 120 ? -8.805 -3.115 -7.988 1 70.56 120 VAL B O 1
ATOM 2290 N N . LEU B 1 121 ? -7.211 -1.623 -7.531 1 75.69 121 LEU B N 1
ATOM 2291 C CA . LEU B 1 121 ? -6.73 -1.612 -8.906 1 75.69 121 LEU B CA 1
ATOM 2292 C C . LEU B 1 121 ? -6.254 -3 -9.328 1 75.69 121 LEU B C 1
ATOM 2294 O O . LEU B 1 121 ? -6.539 -3.447 -10.438 1 75.69 121 LEU B O 1
ATOM 2298 N N . MET B 1 122 ? -5.633 -3.668 -8.461 1 82.88 122 MET B N 1
ATOM 2299 C CA . MET B 1 122 ? -5.113 -4.996 -8.773 1 82.88 122 MET B CA 1
ATOM 2300 C C . MET B 1 122 ? -6.246 -6 -8.93 1 82.88 122 MET B C 1
ATOM 2302 O O . MET B 1 122 ? -6.199 -6.863 -9.812 1 82.88 122 MET B O 1
ATOM 2306 N N . LEU B 1 123 ? -7.219 -5.848 -8.156 1 81.06 123 LEU B N 1
ATOM 2307 C CA . LEU B 1 123 ? -8.391 -6.699 -8.328 1 81.06 123 LEU B CA 1
ATOM 2308 C C . LEU B 1 123 ? -9.047 -6.465 -9.68 1 81.06 123 LEU B C 1
ATOM 2310 O O . LEU B 1 123 ? -9.398 -7.418 -10.383 1 81.06 123 LEU B O 1
ATOM 2314 N N . ARG B 1 124 ? -9.148 -5.273 -10.023 1 81.38 124 ARG B N 1
ATOM 2315 C CA . ARG B 1 124 ? -9.742 -4.918 -11.305 1 81.38 124 ARG B CA 1
ATOM 2316 C C . ARG B 1 124 ? -8.914 -5.465 -12.461 1 81.38 124 ARG B C 1
ATOM 2318 O O . ARG B 1 124 ? -9.469 -5.844 -13.5 1 81.38 124 ARG B O 1
ATOM 2325 N N . ALA B 1 125 ? -7.645 -5.473 -12.266 1 86.25 125 ALA B N 1
ATOM 2326 C CA . ALA B 1 125 ? -6.734 -5.965 -13.297 1 86.25 125 ALA B CA 1
ATOM 2327 C C . ALA B 1 125 ? -6.766 -7.488 -13.375 1 86.25 125 ALA B C 1
ATOM 2329 O O . ALA B 1 125 ? -6.184 -8.078 -14.289 1 86.25 125 ALA B O 1
ATOM 2330 N N . GLY B 1 126 ? -7.426 -8.086 -12.375 1 91.31 126 GLY B N 1
ATOM 2331 C CA . GLY B 1 126 ? -7.617 -9.531 -12.469 1 91.31 126 GLY B CA 1
ATOM 2332 C C . GLY B 1 126 ? -6.895 -10.305 -11.383 1 91.31 126 GLY B C 1
ATOM 2333 O O . GLY B 1 126 ? -6.992 -11.531 -11.32 1 91.31 126 GLY B O 1
ATOM 2334 N N . PHE B 1 127 ? -6.191 -9.594 -10.531 1 93.44 127 PHE B N 1
ATOM 2335 C CA . PHE B 1 127 ? -5.5 -10.281 -9.445 1 93.44 127 PHE B CA 1
ATOM 2336 C C . PHE B 1 127 ? -6.488 -10.727 -8.375 1 93.44 127 PHE B C 1
ATOM 2338 O O . PHE B 1 127 ? -7.469 -10.031 -8.094 1 93.44 127 PHE B O 1
ATOM 2345 N N . ASP B 1 128 ? -6.125 -11.898 -7.789 1 93.31 128 ASP B N 1
ATOM 2346 C CA . ASP B 1 128 ? -6.941 -12.438 -6.703 1 93.31 128 ASP B CA 1
ATOM 2347 C C . ASP B 1 128 ? -6.34 -12.086 -5.34 1 93.31 128 ASP B C 1
ATOM 2349 O O . ASP B 1 128 ? -7.066 -11.922 -4.359 1 93.31 128 ASP B O 1
ATOM 2353 N N . THR B 1 129 ? -5.035 -12.031 -5.34 1 90.38 129 THR B N 1
ATOM 2354 C CA . THR B 1 129 ? -4.355 -11.82 -4.062 1 90.38 129 THR B CA 1
ATOM 2355 C C . THR B 1 129 ? -3.145 -10.914 -4.238 1 90.38 129 THR B C 1
ATOM 2357 O O . THR B 1 129 ? -2.588 -10.812 -5.332 1 90.38 129 THR B O 1
ATOM 2360 N N . LEU B 1 130 ? -2.861 -10.203 -3.215 1 85.62 130 LEU B N 1
ATOM 2361 C CA . LEU B 1 130 ? -1.67 -9.375 -3.096 1 85.62 130 LEU B CA 1
ATOM 2362 C C . LEU B 1 130 ? -0.809 -9.82 -1.92 1 85.62 130 LEU B C 1
ATOM 2364 O O . LEU B 1 130 ? -1.299 -9.938 -0.794 1 85.62 130 LEU B O 1
ATOM 2368 N N . GLN B 1 131 ? 0.414 -10.109 -2.281 1 83.44 131 GLN B N 1
ATOM 2369 C CA . GLN B 1 131 ? 1.342 -10.43 -1.201 1 83.44 131 GLN B CA 1
ATOM 2370 C C . GLN B 1 131 ? 1.913 -9.164 -0.571 1 83.44 131 GLN B C 1
ATOM 2372 O O . GLN B 1 131 ? 2.584 -8.383 -1.243 1 83.44 131 GLN B O 1
ATOM 2377 N N . VAL B 1 132 ? 1.561 -8.844 0.614 1 67.56 132 VAL B N 1
ATOM 2378 C CA . VAL B 1 132 ? 2.004 -7.668 1.352 1 67.56 132 VAL B CA 1
ATOM 2379 C C . VAL B 1 132 ? 3.176 -8.039 2.26 1 67.56 132 VAL B C 1
ATOM 2381 O O . VAL B 1 132 ? 3.07 -8.961 3.076 1 67.56 132 VAL B O 1
ATOM 2384 N N . ALA B 1 133 ? 4.324 -7.621 1.704 1 58.28 133 ALA B N 1
ATOM 2385 C CA . ALA B 1 133 ? 5.473 -7.906 2.564 1 58.28 133 ALA B CA 1
ATOM 2386 C C . ALA B 1 133 ? 5.371 -7.145 3.883 1 58.28 133 ALA B C 1
ATOM 2388 O O . ALA B 1 133 ? 4.938 -5.992 3.908 1 58.28 133 ALA B O 1
ATOM 2389 N N . ASN B 1 134 ? 5.402 -7.934 4.973 1 50.47 134 ASN B N 1
ATOM 2390 C CA . ASN B 1 134 ? 5.391 -7.332 6.301 1 50.47 134 ASN B CA 1
ATOM 2391 C C . ASN B 1 134 ? 6.398 -6.191 6.41 1 50.47 134 ASN B C 1
ATOM 2393 O O . ASN B 1 134 ? 7.18 -5.957 5.484 1 50.47 134 ASN B O 1
ATOM 2397 N N . GLU B 1 135 ? 6.57 -5.703 7.598 1 47.84 135 GLU B N 1
ATOM 2398 C CA . GLU B 1 135 ? 7.348 -4.578 8.109 1 47.84 135 GLU B CA 1
ATOM 2399 C C . GLU B 1 135 ? 8.766 -4.59 7.555 1 47.84 135 GLU B C 1
ATOM 2401 O O . GLU B 1 135 ? 9.328 -3.533 7.246 1 47.84 135 GLU B O 1
ATOM 2406 N N . VAL B 1 136 ? 9.297 -5.641 7.336 1 44.56 136 VAL B N 1
ATOM 2407 C CA . VAL B 1 136 ? 10.703 -5.727 6.957 1 44.56 136 VAL B CA 1
ATOM 2408 C C . VAL B 1 136 ? 10.891 -5.207 5.535 1 44.56 136 VAL B C 1
ATOM 2410 O O . VAL B 1 136 ? 11.844 -4.473 5.258 1 44.56 136 VAL B O 1
ATOM 2413 N N . ALA B 1 137 ? 10.062 -5.633 4.656 1 47.62 137 ALA B N 1
ATOM 2414 C CA . ALA B 1 137 ? 10.219 -5.125 3.295 1 47.62 137 ALA B CA 1
ATOM 2415 C C . ALA B 1 137 ? 10.078 -3.607 3.256 1 47.62 137 ALA B C 1
ATOM 2417 O O . ALA B 1 137 ? 10.836 -2.928 2.561 1 47.62 137 ALA B O 1
ATOM 2418 N N . LEU B 1 138 ? 9.219 -3.213 4.031 1 49 138 LEU B N 1
ATOM 2419 C CA . LEU B 1 138 ? 9.055 -1.765 4.102 1 49 138 LEU B CA 1
ATOM 2420 C C . LEU B 1 138 ? 10.312 -1.1 4.652 1 49 138 LEU B C 1
ATOM 2422 O O . LEU B 1 138 ? 10.695 -0.015 4.207 1 49 138 LEU B O 1
ATOM 2426 N N . ARG B 1 139 ? 10.836 -1.756 5.633 1 48.69 139 ARG B N 1
ATOM 2427 C CA . ARG B 1 139 ? 12.086 -1.254 6.188 1 48.69 139 ARG B CA 1
ATOM 2428 C C . ARG B 1 139 ? 13.18 -1.218 5.129 1 48.69 139 ARG B C 1
ATOM 2430 O O . ARG B 1 139 ? 13.953 -0.256 5.051 1 48.69 139 ARG B O 1
ATOM 2437 N N . ARG B 1 140 ? 13.289 -2.234 4.441 1 47 140 ARG B N 1
ATOM 2438 C CA . ARG B 1 140 ? 14.344 -2.314 3.434 1 47 140 ARG B CA 1
ATOM 2439 C C . ARG B 1 140 ? 14.141 -1.259 2.35 1 47 140 ARG B C 1
ATOM 2441 O O . ARG B 1 140 ? 15.109 -0.7 1.833 1 47 140 ARG B O 1
ATOM 2448 N N . LEU B 1 141 ? 12.977 -1.174 2.002 1 46.06 141 LEU B N 1
ATOM 2449 C CA . LEU B 1 141 ? 12.664 -0.142 1.021 1 46.06 141 LEU B CA 1
ATOM 2450 C C . LEU B 1 141 ? 13.18 1.218 1.477 1 46.06 141 LEU B C 1
ATOM 2452 O O . LEU B 1 141 ? 13.688 1.996 0.667 1 46.06 141 LEU B O 1
ATOM 2456 N N . GLY B 1 142 ? 12.883 1.48 2.691 1 43.66 142 GLY B N 1
ATOM 2457 C CA . GLY B 1 142 ? 13.383 2.732 3.234 1 43.66 142 GLY B CA 1
ATOM 2458 C C . GLY B 1 142 ? 14.891 2.85 3.168 1 43.66 142 GLY B C 1
ATOM 2459 O O . GLY B 1 142 ? 15.43 3.945 2.988 1 43.66 142 GLY B O 1
ATOM 2460 N N . GLU B 1 143 ? 15.547 1.836 3.51 1 46.78 143 GLU B N 1
ATOM 2461 C CA . GLU B 1 143 ? 17 1.879 3.531 1 46.78 143 GLU B CA 1
ATOM 2462 C C . GLU B 1 143 ? 17.578 1.997 2.121 1 46.78 143 GLU B C 1
ATOM 2464 O O . GLU B 1 143 ? 18.609 2.629 1.916 1 46.78 143 GLU B O 1
ATOM 2469 N N . ASN B 1 144 ? 17.281 1.155 1.152 1 44.94 144 ASN B N 1
ATOM 2470 C CA . ASN B 1 144 ? 17.938 1.05 -0.149 1 44.94 144 ASN B CA 1
ATOM 2471 C C . ASN B 1 144 ? 17.281 1.96 -1.181 1 44.94 144 ASN B C 1
ATOM 2473 O O . ASN B 1 144 ? 17.953 2.475 -2.08 1 44.94 144 ASN B O 1
ATOM 2477 N N . ARG B 1 145 ? 16.047 1.737 -1.35 1 44.16 145 ARG B N 1
ATOM 2478 C CA . ARG B 1 145 ? 15.43 2.145 -2.605 1 44.16 145 ARG B CA 1
ATOM 2479 C C . ARG B 1 145 ? 15.281 3.66 -2.678 1 44.16 145 ARG B C 1
ATOM 2481 O O . ARG B 1 145 ? 14.977 4.211 -3.738 1 44.16 145 ARG B O 1
ATOM 2488 N N . LEU B 1 146 ? 14.875 4.277 -1.587 1 44.16 146 LEU B N 1
ATOM 2489 C CA . LEU B 1 146 ? 14.68 5.688 -1.905 1 44.16 146 LEU B CA 1
ATOM 2490 C C . LEU B 1 146 ? 16 6.355 -2.248 1 44.16 146 LEU B C 1
ATOM 2492 O O . LEU B 1 146 ? 16.047 7.559 -2.516 1 44.16 146 LEU B O 1
ATOM 2496 N N . VAL B 1 147 ? 17.156 5.68 -1.992 1 38.06 147 VAL B N 1
ATOM 2497 C CA . VAL B 1 147 ? 18.391 6.348 -2.412 1 38.06 147 VAL B CA 1
ATOM 2498 C C . VAL B 1 147 ? 18.234 6.859 -3.844 1 38.06 147 VAL B C 1
ATOM 2500 O O . VAL B 1 147 ? 18.469 8.039 -4.117 1 38.06 147 VAL B O 1
ATOM 2503 N N . ASP B 1 148 ? 19.172 6.258 -4.824 1 37.53 148 ASP B N 1
ATOM 2504 C CA . ASP B 1 148 ? 19.719 6.852 -6.043 1 37.53 148 ASP B CA 1
ATOM 2505 C C . ASP B 1 148 ? 18.688 6.852 -7.164 1 37.53 148 ASP B C 1
ATOM 2507 O O . ASP B 1 148 ? 18.812 6.105 -8.133 1 37.53 148 ASP B O 1
ATOM 2511 N N . THR B 1 149 ? 17.422 6.617 -6.973 1 36.66 149 THR B N 1
ATOM 2512 C CA . THR B 1 149 ? 16.906 6.84 -8.32 1 36.66 149 THR B CA 1
ATOM 2513 C C . THR B 1 149 ? 17.312 8.219 -8.828 1 36.66 149 THR B C 1
ATOM 2515 O O . THR B 1 149 ? 16.844 9.234 -8.328 1 36.66 149 THR B O 1
ATOM 2518 N N . PRO B 1 150 ? 18.562 8.469 -9.148 1 33.47 150 PRO B N 1
ATOM 2519 C CA . PRO B 1 150 ? 19.031 9.703 -9.781 1 33.47 150 PRO B CA 1
ATOM 2520 C C . PRO B 1 150 ? 17.969 10.336 -10.688 1 33.47 150 PRO B C 1
ATOM 2522 O O . PRO B 1 150 ? 17.844 11.555 -10.742 1 33.47 150 PRO B O 1
ATOM 2525 N N . GLY B 1 151 ? 17.656 9.523 -11.781 1 34.47 151 GLY B N 1
ATOM 2526 C CA . GLY B 1 151 ? 17.188 10.117 -13.023 1 34.47 151 GLY B CA 1
ATOM 2527 C C . GLY B 1 151 ? 15.852 10.836 -12.883 1 34.47 151 GLY B C 1
ATOM 2528 O O . GLY B 1 151 ? 15.383 11.484 -13.812 1 34.47 151 GLY B O 1
ATOM 2529 N N . TYR B 1 152 ? 15.039 10.359 -12.039 1 34.09 152 TYR B N 1
ATOM 2530 C CA . TYR B 1 152 ? 13.742 10.914 -12.414 1 34.09 152 TYR B CA 1
ATOM 2531 C C . TYR B 1 152 ? 13.672 12.406 -12.109 1 34.09 152 TYR B C 1
ATOM 2533 O O . TYR B 1 152 ? 12.617 13.023 -12.273 1 34.09 152 TYR B O 1
ATOM 2541 N N . TYR B 1 153 ? 14.617 12.867 -11.312 1 32.09 153 TYR B N 1
ATOM 2542 C CA . TYR B 1 153 ? 14.391 14.289 -11.102 1 32.09 153 TYR B CA 1
ATOM 2543 C C . TYR B 1 153 ? 14.602 15.078 -12.383 1 32.09 153 TYR B C 1
ATOM 2545 O O . TYR B 1 153 ? 15.641 15.719 -12.562 1 32.09 153 TYR B O 1
ATOM 2553 N N . GLN B 1 154 ? 14.742 14.492 -13.562 1 30.56 154 GLN B N 1
ATOM 2554 C CA . GLN B 1 154 ? 14.867 15.633 -14.461 1 30.56 154 GLN B CA 1
ATOM 2555 C C . GLN B 1 154 ? 13.695 16.594 -14.289 1 30.56 154 GLN B C 1
ATOM 2557 O O . GLN B 1 154 ? 12.531 16.188 -14.359 1 30.56 154 GLN B O 1
ATOM 2562 N N . PRO B 1 155 ? 13.93 17.719 -13.57 1 31.56 155 PRO B N 1
ATOM 2563 C CA . PRO B 1 155 ? 13.031 18.844 -13.812 1 31.56 155 PRO B CA 1
ATOM 2564 C C . PRO B 1 155 ? 12.508 18.875 -15.25 1 31.56 155 PRO B C 1
ATOM 2566 O O . PRO B 1 155 ? 13.273 18.703 -16.188 1 31.56 155 PRO B O 1
ATOM 2569 N N . GLY B 1 156 ? 11.57 18.062 -15.539 1 30.12 156 GLY B N 1
ATOM 2570 C C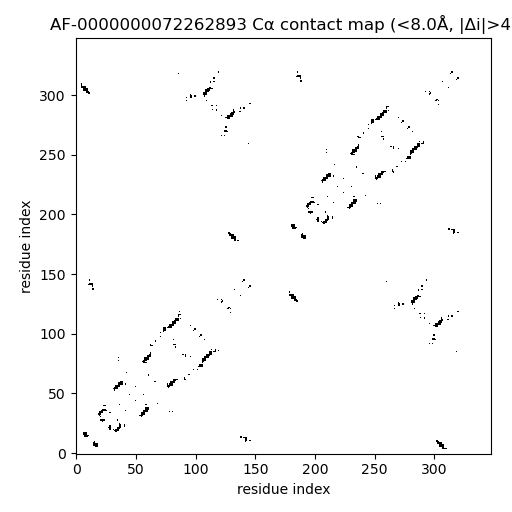A . GLY B 1 156 ? 11.039 18.359 -16.859 1 30.12 156 GLY B CA 1
ATOM 2571 C C . GLY B 1 156 ? 11.305 19.797 -17.297 1 30.12 156 GLY B C 1
ATOM 2572 O O . GLY B 1 156 ? 11.055 20.734 -16.547 1 30.12 156 GLY B O 1
ATOM 2573 N N . ARG B 1 157 ? 12.438 20.062 -18 1 28.95 157 ARG B N 1
ATOM 2574 C CA . ARG B 1 157 ? 12.641 21.203 -18.906 1 28.95 157 ARG B CA 1
ATOM 2575 C C . ARG B 1 157 ? 11.312 21.703 -19.453 1 28.95 157 ARG B C 1
ATOM 2577 O O . ARG B 1 157 ? 10.445 20.906 -19.828 1 28.95 157 ARG B O 1
ATOM 2584 N N . GLY B 1 158 ? 10.641 22.781 -18.906 1 27.11 158 GLY B N 1
ATOM 2585 C CA . GLY B 1 158 ? 10.102 23.656 -19.938 1 27.11 158 GLY B CA 1
ATOM 2586 C C . GLY B 1 158 ? 10.781 23.484 -21.281 1 27.11 158 GLY B C 1
ATOM 2587 O O . GLY B 1 158 ? 11.938 23.875 -21.453 1 27.11 158 GLY B O 1
ATOM 2588 N N . SER B 1 159 ? 10.859 22.25 -21.688 1 29.08 159 SER B N 1
ATOM 2589 C CA . SER B 1 159 ? 11.172 22.219 -23.125 1 29.08 159 SER B CA 1
ATOM 2590 C C . SER B 1 159 ? 10.516 23.391 -23.859 1 29.08 159 SER B C 1
ATOM 2592 O O . SER B 1 159 ? 9.32 23.328 -24.172 1 29.08 159 SER B O 1
ATOM 2594 N N . LEU B 1 160 ? 10.492 24.594 -23.141 1 27.36 160 LEU B N 1
ATOM 2595 C CA . LEU B 1 160 ? 10.344 25.5 -24.281 1 27.36 160 LEU B CA 1
ATOM 2596 C C . LEU B 1 160 ? 11.211 25.062 -25.453 1 27.36 160 LEU B C 1
ATOM 2598 O O . LEU B 1 160 ? 12.367 24.688 -25.266 1 27.36 160 LEU B O 1
ATOM 2602 N N . PRO B 1 161 ? 10.586 24.25 -26.25 1 27.45 161 PRO B N 1
ATOM 2603 C CA . PRO B 1 161 ? 11.242 24.25 -27.562 1 27.45 161 PRO B CA 1
ATOM 2604 C C . PRO B 1 161 ? 12.047 25.531 -27.812 1 27.45 161 PRO B C 1
ATOM 2606 O O . PRO B 1 161 ? 11.695 26.594 -27.297 1 27.45 161 PRO B O 1
ATOM 2609 N N . GLN B 1 162 ? 13.383 25.453 -27.469 1 27.48 162 GLN B N 1
ATOM 2610 C CA . GLN B 1 162 ? 14.109 26.469 -28.203 1 27.48 162 GLN B CA 1
ATOM 2611 C C . GLN B 1 162 ? 13.359 26.875 -29.469 1 27.48 162 GLN B C 1
ATOM 2613 O O . GLN B 1 162 ? 13.016 26.016 -30.281 1 27.48 162 GLN B O 1
ATOM 2618 N N . GLU B 1 163 ? 12.352 27.797 -29.344 1 28.53 163 GLU B N 1
ATOM 2619 C CA . GLU B 1 163 ? 12.133 28.578 -30.562 1 28.53 163 GLU B CA 1
ATOM 2620 C C . GLU B 1 163 ? 13.414 28.688 -31.391 1 28.53 163 GLU B C 1
ATOM 2622 O O . GLU B 1 163 ? 14.406 29.25 -30.922 1 28.53 163 GLU B O 1
ATOM 2627 N N . GLY B 1 164 ? 14.039 27.453 -31.641 1 26.62 164 GLY B N 1
ATOM 2628 C CA . GLY B 1 164 ? 14.82 27.719 -32.844 1 26.62 164 GLY B CA 1
ATOM 2629 C C . GLY B 1 164 ? 14.234 28.812 -33.719 1 26.62 164 GLY B C 1
ATOM 2630 O O . GLY B 1 164 ? 13.031 28.797 -34 1 26.62 164 GLY B O 1
ATOM 2631 N N . ALA B 1 165 ? 14.602 30.078 -33.438 1 27.56 165 ALA B N 1
ATOM 2632 C CA . ALA B 1 165 ? 14.812 31.141 -34.406 1 27.56 165 ALA B CA 1
ATOM 2633 C C . ALA B 1 165 ? 15.102 30.562 -35.812 1 27.56 165 ALA B C 1
ATOM 2635 O O . ALA B 1 165 ? 16.203 30.078 -36.062 1 27.56 165 ALA B O 1
ATOM 2636 N N . PHE B 1 166 ? 14.312 29.422 -36.062 1 24.52 166 PHE B N 1
ATOM 2637 C CA . PHE B 1 166 ? 14.281 29.344 -37.531 1 24.52 166 PHE B CA 1
ATOM 2638 C C . PHE B 1 166 ? 14.172 30.734 -38.125 1 24.52 166 PHE B C 1
ATOM 2640 O O . PHE B 1 166 ? 13.109 31.359 -38.094 1 24.52 166 PHE B O 1
ATOM 2647 N N . ALA B 1 167 ? 15.141 31.625 -37.688 1 26.8 167 ALA B N 1
ATOM 2648 C CA . ALA B 1 167 ? 15.586 32.719 -38.531 1 26.8 167 ALA B CA 1
ATOM 2649 C C . ALA B 1 167 ? 15.289 32.406 -40 1 26.8 167 ALA B C 1
ATOM 2651 O O . ALA B 1 167 ? 15.773 31.422 -40.562 1 26.8 167 ALA B O 1
ATOM 2652 N N . TRP B 1 168 ? 13.906 32.5 -40.312 1 27.3 168 TRP B N 1
ATOM 2653 C CA . TRP B 1 168 ? 13.602 32.812 -41.719 1 27.3 168 TRP B CA 1
ATOM 2654 C C . TRP B 1 168 ? 14.75 33.562 -42.375 1 27.3 168 TRP B C 1
ATOM 2656 O O . TRP B 1 168 ? 15.031 34.719 -42 1 27.3 168 TRP B O 1
ATOM 2666 N N . ARG B 1 169 ? 15.969 32.875 -42.094 1 27.38 169 ARG B N 1
ATOM 2667 C CA . ARG B 1 169 ? 16.953 33.344 -43.062 1 27.38 169 ARG B CA 1
ATOM 2668 C C . ARG B 1 169 ? 16.297 33.625 -44.406 1 27.38 169 ARG B C 1
ATOM 2670 O O . ARG B 1 169 ? 15.898 32.688 -45.094 1 27.38 169 ARG B O 1
ATOM 2677 N N . ARG B 1 170 ? 15.117 34.375 -44.219 1 27.55 170 ARG B N 1
ATOM 2678 C CA . ARG B 1 170 ? 14.844 35.031 -45.5 1 27.55 170 ARG B CA 1
ATOM 2679 C C . ARG B 1 170 ? 16.141 35.375 -46.219 1 27.55 170 ARG B C 1
ATOM 2681 O O . ARG B 1 170 ? 16.969 36.156 -45.688 1 27.55 170 ARG B O 1
ATOM 2688 N N . VAL B 1 171 ? 16.719 34.312 -46.594 1 27.09 171 VAL B N 1
ATOM 2689 C CA . VAL B 1 171 ? 17.703 34.5 -47.656 1 27.09 171 VAL B CA 1
ATOM 2690 C C . VAL B 1 171 ? 17.297 35.719 -48.5 1 27.09 171 VAL B C 1
ATOM 2692 O O . VAL B 1 171 ? 16.188 35.75 -49.031 1 27.09 171 VAL B O 1
ATOM 2695 N N . LYS B 1 172 ? 17.641 36.906 -47.969 1 24.62 172 LYS B N 1
ATOM 2696 C CA . LYS B 1 172 ? 17.766 37.969 -48.969 1 24.62 172 LYS B CA 1
ATOM 2697 C C . LYS B 1 172 ? 18.344 37.438 -50.281 1 24.62 172 LYS B C 1
ATOM 2699 O O . LYS B 1 172 ? 19.469 36.938 -50.312 1 24.62 172 LYS B O 1
ATOM 2704 N N . ALA B 1 173 ? 17.516 36.688 -50.969 1 24.89 173 ALA B N 1
ATOM 2705 C CA . ALA B 1 173 ? 17.891 36.719 -52.406 1 24.89 173 ALA B CA 1
ATOM 2706 C C . ALA B 1 173 ? 18.391 38.094 -52.812 1 24.89 173 ALA B C 1
ATOM 2708 O O . ALA B 1 173 ? 17.688 39.094 -52.625 1 24.89 173 ALA B O 1
ATOM 2709 N N . GLY B 1 174 ? 19.594 38.25 -52.531 1 22.98 174 GLY B N 1
ATOM 2710 C CA . GLY B 1 174 ? 20.219 39.156 -53.5 1 22.98 174 GLY B CA 1
ATOM 2711 C C . GLY B 1 174 ? 19.797 38.906 -54.938 1 22.98 174 GLY B C 1
ATOM 2712 O O . GLY B 1 174 ? 19.469 37.781 -55.281 1 22.98 174 GLY B O 1
#

pLDDT: mean 73.57, std 25.45, range [21.23, 98.44]

Solvent-accessible surface area (backbone atoms only — not comparable to full-atom values): 19752 Å² total; per-residue (Å²): 128,79,82,65,83,56,52,37,29,36,33,67,89,20,72,41,82,59,79,58,42,80,25,79,41,71,76,74,42,63,82,56,59,28,36,30,22,37,48,71,50,50,63,66,56,40,67,66,52,57,67,69,42,92,42,50,60,24,32,31,40,52,58,88,55,80,65,68,84,47,66,86,44,39,90,75,37,58,31,42,34,36,32,35,54,79,71,57,86,53,56,46,50,55,50,37,41,51,43,50,72,73,60,46,76,44,46,29,30,41,34,43,44,62,64,51,36,54,50,51,51,39,41,73,43,56,35,54,31,37,41,44,61,39,72,61,54,53,39,47,42,23,68,56,57,70,63,68,68,63,71,74,65,57,68,74,64,78,66,57,66,71,74,66,74,81,71,81,77,73,68,70,79,115,128,78,81,64,85,56,52,38,30,37,35,68,90,21,73,42,81,58,78,58,41,80,27,78,40,69,76,73,41,62,83,57,58,27,35,29,22,36,48,70,51,52,64,66,58,40,69,68,52,57,68,68,42,91,42,50,60,25,32,32,41,52,58,88,54,78,66,67,84,47,66,87,44,37,89,76,38,57,32,40,33,35,32,35,55,78,71,58,86,53,54,45,51,55,50,38,43,52,42,49,72,73,59,47,76,45,45,28,28,41,32,43,44,62,61,52,37,53,51,52,51,39,42,72,43,56,35,52,31,36,40,44,61,41,72,61,54,53,43,47,41,24,69,58,60,69,60,74,70,66,70,74,65,55,70,73,65,77,65,57,64,71,72,65,73,70,61,73,65,64,66,70,74,120

Secondary structure (DSSP, 8-state):
------PEEEETTEEEE---EE-SSHHHHTT-SEEEEEHHHHHHHHHHHHHH-SSEEEEEE-TTS--HHHHTTGGG-SEEEEEE-TT--SHHHHHHHHHHHTT--SEEEEEE-HHHHHHHHHHHTT-SEEEE--HHHHHHIIIIITT---GGG---------------------/------PEEEETTEEEE---EE-SSHHHHTT-SEEEEEHHHHHHHHHHHHHH-SSEEEEEE-TTS--HHHHTTGGG-SEEEEEE-TT--SHHHHHHHHHHHTT--SEEEEEE-HHHHHHHHHHHHT-SEEEE--HHHHHHIIIIITT---TT----------------------

Foldseek 3Di:
DPPPPFDWDQDLQAIDGDLEDEAAEPVRCDVRQEYEYEPVRVVVCDDVNLVVDSHQYAYEYELPDDCVVCLVPLVSHQEYEYEAEQLRPCSSVVVVVVSVVSPRDHHYHYDYDPVVNVVVVCVVVPDDDDDDDPRVVRRVCSVPPVPPPPPPPPPPPVCPVPPPPPDDDPDPPD/DPPPPFDWDQDLQAIDGDLEDEAAEPVRCPVRQEYEYEPVRVVVCDDVNLVVDSHQYAYEYELPDDCVVCLVPLVSHQEYEYEAEQLRPCSSVVVVVVSVVSPRDHHYHYDYPPVVNVVVVCVVVPDDDDDDDPRVVRNVCSVPPVPPPPPPPPPPPVCPVPPPCPVCVCVPPD

InterPro domains:
  IPR008318 Uncharacterised conserved protein UCP030820 [PF06073] (58-155)
  IPR008318 Uncharacterised conserved protein UCP030820 [PIRSF030820] (3-172)

Nearest PDB structures (foldseek):
  1tqj-assembly1_E  TM=6.031E-01  e=2.177E-01  Synechocystis sp.
  1tqj-assembly1_B  TM=6.126E-01  e=2.826E-01  Synechocystis sp.
  2o2g-assembly1_A  TM=4.576E-01  e=6.470E+00  Trichormus variabilis
  7ygf-assembly3_C  TM=3.872E-01  e=3.370E+00  Fusobacterium nucleatum subsp. nucleatum ATCC 25586
  7f8e-assembly3_C  TM=3.923E-01  e=4.984E+00  Fusobacterium nucleatum subsp. nucleatum ATCC 25586

Sequence (348 aa):
MSSTNETKLWSRDGFREDDYIFADDLEAAGDAPAIVLPLAVWLELGEEHRRSSNRRIGVSVSPGEKIDPLLGHLDSIALIALQFPVFNDGRSYSKAEILRREGFAGELRAVGDVLIDQAVLMLRAGFDTLQVANEVALRRLGENRLVDTPGYYQPGRGSLPQEGAFAWRRVKAGMSSTNETKLWSRDGFREDDYIFADDLEAAGDAPAIVLPLAVWLELGEEHRRSSNRRIGVSVSPGEKIDPLLGHLDSIALIALQFPVFNDGRSYSKAEILRREGFAGELRAVGDVLIDQAVLMLRAGFDTLQVANEVALRRLGENRLVDTPGYYQPGRGSLPQEGAFAWRRVKAG

Organism: Brucella abortus (strain 2308) (NCBI:txid359391)

Radius of gyration: 26.46 Å; Cα contacts (8 Å, |Δi|>4): 517; chains: 2; bounding box: 64×76×82 Å